Protein AF-A0A6M5Z1S0-F1 (afdb_monomer_lite)

Foldseek 3Di:
DADPAVQQLQVVVCVLQVHDFDFDPVLVVVQVVLCVPQNHAQQNVSSQLRGPCSQVLQDPDPDPQRLLDDDADAWRFDHSVQ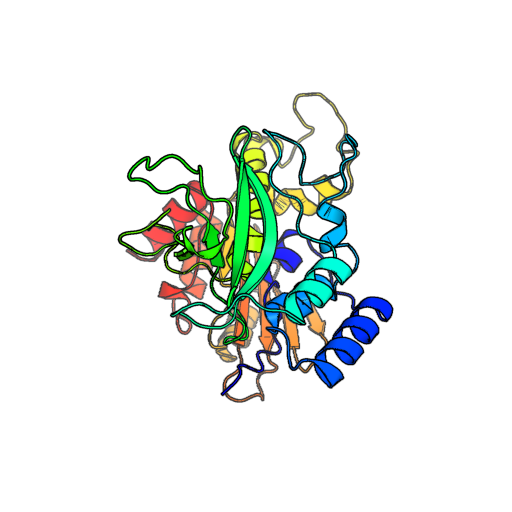QSVQSSPFDQDPVGTKTWGTWGDDDNDTKTWIFHRPHNFTFIKIWDDDPVPPDPPDPPPVPIDIDTDLPCPDHPVVCVPDTPSNVSCVSVLVSLQVLLVVDPLVPLPHQDPVNPDCPPVSVVVNSQCSVLQKKKFSKFFDDVVLQVVVCVVQNAFDWDDDPPQWIWTWGDHPFWIKIKIKHHPVDPRIIIIIMITGSDLVVSLVVLLSPLVPHNSLPRMDRSYPSNVVSSVVSND

Radius of gyration: 20.85 Å; chains: 1; bounding box: 66×46×51 Å

Organism: NCBI:txid2774151

Structure (mmCIF, N/CA/C/O backbone):
data_AF-A0A6M5Z1S0-F1
#
_entry.id   AF-A0A6M5Z1S0-F1
#
loop_
_atom_site.group_PDB
_atom_site.id
_atom_site.type_symbol
_atom_site.label_atom_id
_atom_site.label_alt_id
_atom_site.label_comp_id
_atom_site.label_asym_id
_atom_site.label_entity_id
_atom_site.label_seq_id
_atom_site.pdbx_PDB_ins_code
_atom_site.Cartn_x
_atom_site.Cartn_y
_atom_site.Cartn_z
_atom_site.occupancy
_atom_site.B_iso_or_equiv
_atom_site.auth_seq_id
_atom_site.auth_comp_id
_atom_site.auth_asym_id
_atom_site.auth_atom_id
_atom_site.pdbx_PDB_model_num
ATOM 1 N N . MET A 1 1 ? 1.230 -17.088 -12.620 1.00 32.12 1 MET A N 1
ATOM 2 C CA . MET A 1 1 ? 0.299 -16.139 -13.265 1.00 32.12 1 MET A CA 1
ATOM 3 C C . MET A 1 1 ? 0.461 -14.815 -12.548 1.00 32.12 1 MET A C 1
ATOM 5 O O . MET A 1 1 ? 0.421 -14.825 -11.326 1.00 32.12 1 MET A O 1
ATOM 9 N N . SER A 1 2 ? 0.754 -13.746 -13.292 1.00 40.81 2 SER A N 1
ATOM 10 C CA . SER A 1 2 ? 0.886 -12.380 -12.768 1.00 40.81 2 SER A CA 1
ATOM 11 C C . SER A 1 2 ? -0.427 -11.943 -12.105 1.00 40.81 2 SER A C 1
ATOM 13 O O . SER A 1 2 ? -1.517 -12.271 -12.581 1.00 40.81 2 SER A O 1
ATOM 15 N N . ARG A 1 3 ? -0.299 -11.277 -10.960 1.00 48.53 3 ARG A N 1
ATOM 16 C CA . ARG A 1 3 ? -1.369 -10.724 -10.139 1.00 48.53 3 ARG A CA 1
ATOM 17 C C . ARG A 1 3 ? -1.826 -9.423 -10.800 1.00 48.53 3 ARG A C 1
ATOM 19 O O . ARG A 1 3 ? -1.246 -8.367 -10.574 1.00 48.53 3 ARG A O 1
ATOM 26 N N . THR A 1 4 ? -2.920 -9.462 -11.557 1.00 52.81 4 THR A N 1
ATOM 27 C CA . THR A 1 4 ? -3.680 -8.242 -11.889 1.00 52.81 4 THR A CA 1
ATOM 28 C C . THR A 1 4 ? -4.545 -7.837 -10.695 1.00 52.81 4 THR A C 1
ATOM 30 O O . THR A 1 4 ? -5.771 -7.883 -10.759 1.00 52.81 4 THR A O 1
ATOM 33 N N . SER A 1 5 ? -3.900 -7.499 -9.575 1.00 63.53 5 SER A N 1
ATOM 34 C CA . SER A 1 5 ? -4.545 -6.714 -8.519 1.00 63.53 5 SER A CA 1
ATOM 35 C C . SER A 1 5 ? -4.855 -5.354 -9.115 1.00 63.53 5 SER A C 1
ATOM 37 O O . SER A 1 5 ? -3.935 -4.704 -9.609 1.00 63.53 5 SER A O 1
ATOM 39 N N . ARG A 1 6 ? -6.127 -4.947 -9.129 1.00 78.56 6 ARG A N 1
ATOM 40 C CA . ARG A 1 6 ? -6.478 -3.586 -9.562 1.00 78.56 6 ARG A CA 1
ATOM 41 C C . ARG A 1 6 ? -6.327 -2.607 -8.403 1.00 78.56 6 ARG A C 1
ATOM 43 O O . ARG A 1 6 ? -6.087 -1.429 -8.642 1.00 78.56 6 ARG A O 1
ATOM 50 N N . VAL A 1 7 ? -6.409 -3.098 -7.161 1.00 81.25 7 VAL A N 1
ATOM 51 C CA . VAL A 1 7 ? -6.000 -2.334 -5.978 1.00 81.25 7 VAL A CA 1
ATOM 52 C C . VAL A 1 7 ? -4.513 -1.977 -6.109 1.00 81.25 7 VAL A C 1
ATOM 54 O O . VAL A 1 7 ? -3.706 -2.904 -6.276 1.00 81.25 7 VAL A O 1
ATOM 57 N N . PRO A 1 8 ? -4.158 -0.678 -6.033 1.00 85.44 8 PRO A N 1
ATOM 58 C CA . PRO A 1 8 ? -2.782 -0.221 -6.175 1.00 85.44 8 PRO A CA 1
ATOM 59 C C . PRO A 1 8 ? -1.848 -0.836 -5.129 1.00 85.44 8 PRO A C 1
ATOM 61 O O . PRO A 1 8 ? -2.177 -0.922 -3.945 1.00 85.44 8 PRO A O 1
ATOM 64 N N . TYR A 1 9 ? -0.653 -1.222 -5.556 1.00 84.69 9 TYR A N 1
ATOM 65 C CA . TYR A 1 9 ? 0.400 -1.771 -4.707 1.00 84.69 9 TYR A CA 1
ATOM 66 C C . TYR A 1 9 ? 0.813 -0.824 -3.575 1.00 84.69 9 TYR A C 1
ATOM 68 O O . TYR A 1 9 ? 1.153 -1.273 -2.481 1.00 84.69 9 TYR A O 1
ATOM 76 N N . HIS A 1 10 ? 0.774 0.486 -3.819 1.00 84.81 10 HIS A N 1
ATOM 77 C CA . HIS A 1 10 ? 1.183 1.513 -2.857 1.00 84.81 10 HIS A CA 1
ATOM 78 C C . HIS A 1 10 ? -0.008 2.207 -2.194 1.00 84.81 10 HIS A C 1
ATOM 80 O O . HIS A 1 10 ? 0.142 3.296 -1.635 1.00 84.81 10 HIS A O 1
ATOM 86 N N . GLN A 1 11 ? -1.190 1.581 -2.211 1.00 86.31 11 GLN A N 1
ATOM 87 C CA . GLN A 1 11 ? -2.429 2.173 -1.705 1.00 86.31 11 GLN A CA 1
ATOM 88 C C . GLN A 1 11 ? -2.312 2.674 -0.259 1.00 86.31 11 GLN A C 1
ATOM 90 O O . GLN A 1 11 ? -2.796 3.756 0.044 1.00 86.31 11 GLN A O 1
ATOM 95 N N . ASN A 1 12 ? -1.588 1.969 0.614 1.00 81.62 12 ASN A N 1
ATOM 96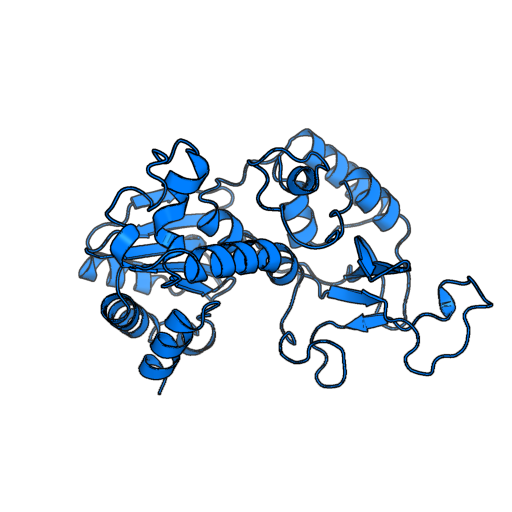 C CA . ASN A 1 12 ? -1.342 2.425 1.988 1.00 81.62 12 ASN A CA 1
ATOM 97 C C . ASN A 1 12 ? -0.563 3.746 2.060 1.00 81.62 12 ASN A C 1
ATOM 99 O O . ASN A 1 12 ? -0.824 4.568 2.934 1.00 81.62 12 ASN A O 1
ATOM 103 N N . VAL A 1 13 ? 0.391 3.963 1.150 1.00 79.88 13 VAL A N 1
ATOM 104 C CA . VAL A 1 13 ? 1.126 5.232 1.060 1.00 79.88 13 VAL A CA 1
ATOM 105 C C . VAL A 1 13 ? 0.193 6.320 0.547 1.00 79.88 13 VAL A C 1
ATOM 107 O O . VAL A 1 13 ? 0.166 7.413 1.109 1.00 79.88 13 VAL A O 1
ATOM 110 N N . TYR A 1 14 ? -0.614 6.024 -0.474 1.00 81.88 14 TYR A N 1
ATOM 111 C CA . TYR A 1 14 ? -1.608 6.967 -0.984 1.00 81.88 14 TYR A CA 1
ATOM 112 C C . TYR A 1 14 ? -2.634 7.336 0.088 1.00 81.88 14 TYR A C 1
ATOM 114 O O . TYR A 1 14 ? -2.931 8.512 0.263 1.00 81.88 14 TYR A O 1
ATOM 122 N N . ASP A 1 15 ? -3.097 6.374 0.882 1.00 79.50 15 ASP A N 1
ATOM 123 C CA . ASP A 1 15 ? -4.049 6.610 1.961 1.00 79.50 15 ASP A CA 1
ATOM 124 C C . ASP A 1 15 ? -3.452 7.411 3.112 1.00 79.50 15 ASP A C 1
ATOM 126 O O . ASP A 1 15 ? -4.072 8.393 3.538 1.00 79.50 15 ASP A O 1
ATOM 130 N N . LEU A 1 16 ? -2.237 7.061 3.551 1.00 76.56 16 LEU A N 1
ATOM 131 C CA . LEU A 1 16 ? -1.478 7.816 4.549 1.00 76.56 16 LEU A CA 1
ATOM 132 C C . LEU A 1 16 ? -1.282 9.271 4.112 1.00 76.56 16 LEU A C 1
ATOM 134 O O . LEU A 1 16 ? -1.456 10.200 4.903 1.00 76.56 16 LEU A O 1
ATOM 138 N N . LEU A 1 17 ? -0.912 9.465 2.845 1.00 73.81 17 LEU A N 1
ATOM 139 C CA . LEU A 1 17 ? -0.640 10.777 2.270 1.00 73.81 17 LEU A CA 1
ATOM 140 C C . LEU A 1 17 ? -1.905 11.484 1.752 1.00 73.81 17 LEU A C 1
ATOM 142 O O . LEU A 1 17 ? -1.822 12.639 1.326 1.00 73.81 17 LEU A O 1
ATOM 146 N N . GLN A 1 18 ? -3.071 10.833 1.834 1.00 73.44 18 GLN A N 1
ATOM 147 C CA . GLN A 1 18 ? -4.339 11.286 1.249 1.00 73.44 18 GLN A CA 1
ATOM 148 C C . GLN A 1 18 ? -4.163 11.756 -0.204 1.00 73.44 18 GLN A C 1
ATOM 150 O O . GLN A 1 18 ? -4.681 12.799 -0.614 1.00 73.44 18 GLN A O 1
ATOM 155 N N . LEU A 1 19 ? -3.361 11.007 -0.956 1.00 75.06 19 LEU A N 1
ATOM 156 C CA . LEU A 1 19 ? -3.099 11.232 -2.362 1.00 75.06 19 LEU A CA 1
ATOM 157 C C . LEU A 1 19 ? -4.080 10.430 -3.188 1.00 75.06 19 LEU A C 1
ATOM 159 O O . LEU A 1 19 ? -4.389 9.283 -2.879 1.00 75.06 19 LEU A O 1
ATOM 163 N N . GLU A 1 20 ? -4.487 11.044 -4.287 1.00 72.62 20 GLU A N 1
ATOM 164 C CA . GLU A 1 20 ? -5.116 10.321 -5.369 1.00 72.62 20 GLU A CA 1
ATOM 165 C C . GLU A 1 20 ? -4.054 9.995 -6.408 1.00 72.62 20 GLU A C 1
ATOM 167 O O . GLU A 1 20 ? -3.439 10.934 -6.929 1.00 72.62 20 GLU A O 1
ATOM 172 N N . PRO A 1 21 ? -3.776 8.706 -6.682 1.00 71.19 21 PRO A N 1
ATOM 173 C CA . PRO A 1 21 ? -2.763 8.347 -7.657 1.00 71.19 21 PRO A CA 1
ATOM 174 C C . PRO A 1 21 ? -3.212 8.854 -9.030 1.00 71.19 21 PRO A C 1
ATOM 176 O O . PRO A 1 21 ? -4.180 8.375 -9.616 1.00 71.19 21 PRO A O 1
ATOM 179 N N . GLY A 1 22 ? -2.529 9.888 -9.516 1.00 69.56 22 GLY A N 1
ATOM 180 C CA . GLY A 1 22 ? -2.614 10.326 -10.902 1.00 69.56 22 GLY A CA 1
ATOM 181 C C . GLY A 1 22 ? -1.549 9.619 -11.729 1.00 69.56 22 GLY A C 1
ATOM 182 O O . GLY A 1 22 ? -0.503 9.260 -11.200 1.00 69.56 22 GLY A O 1
ATOM 183 N N . GLU A 1 23 ? -1.781 9.459 -13.027 1.00 79.31 23 GLU A N 1
ATOM 184 C CA . GLU A 1 23 ? -0.780 8.917 -13.948 1.00 79.31 23 GLU A CA 1
ATOM 185 C C . GLU A 1 23 ? -0.101 10.050 -14.723 1.00 79.31 23 GLU A C 1
ATOM 187 O O . GLU A 1 23 ? -0.763 10.930 -15.276 1.00 79.31 23 GLU A O 1
ATOM 192 N N . SER A 1 24 ? 1.231 10.030 -14.785 1.00 83.94 24 SER A N 1
ATOM 193 C CA . SER A 1 24 ? 2.015 10.896 -15.665 1.00 83.94 24 SER A CA 1
ATOM 194 C C . SER A 1 24 ? 1.996 10.337 -17.095 1.00 83.94 24 SER A C 1
ATOM 196 O O . SER A 1 24 ? 2.573 9.271 -17.330 1.00 83.94 24 SER A O 1
ATOM 198 N N . PRO A 1 25 ? 1.420 11.052 -18.087 1.00 87.50 25 PRO A N 1
ATOM 199 C CA . PRO A 1 25 ? 1.403 10.581 -19.474 1.00 87.50 25 PRO A CA 1
ATOM 200 C C . PRO A 1 25 ? 2.810 10.406 -20.057 1.00 87.50 25 PRO A C 1
ATOM 202 O O . PRO A 1 25 ? 3.048 9.535 -20.894 1.00 87.50 25 PRO A O 1
ATOM 205 N N . GLU A 1 26 ? 3.761 11.231 -19.611 1.00 88.06 26 GLU A N 1
ATOM 206 C CA . GLU A 1 26 ? 5.157 11.125 -20.025 1.00 88.06 26 GLU A CA 1
ATOM 207 C C . GLU A 1 26 ? 5.812 9.856 -19.472 1.00 88.06 26 GLU A C 1
ATOM 209 O O . GLU A 1 26 ? 6.422 9.114 -20.245 1.00 88.06 26 GLU A O 1
ATOM 214 N N . ALA A 1 27 ? 5.634 9.575 -18.176 1.00 87.94 27 ALA A N 1
ATOM 215 C CA . ALA A 1 27 ? 6.155 8.359 -17.555 1.00 87.94 27 ALA A CA 1
ATOM 216 C C . ALA A 1 27 ? 5.539 7.110 -18.196 1.00 87.94 27 ALA A C 1
ATOM 218 O O . ALA A 1 27 ? 6.265 6.186 -18.558 1.00 87.94 27 ALA A O 1
ATOM 219 N N . ALA A 1 28 ? 4.222 7.122 -18.433 1.00 89.75 28 ALA A N 1
ATOM 220 C CA . ALA A 1 28 ? 3.516 6.042 -19.115 1.00 89.75 28 ALA A CA 1
ATOM 221 C C . ALA A 1 28 ? 4.098 5.769 -20.509 1.00 89.75 28 ALA A C 1
ATOM 223 O O . ALA A 1 28 ? 4.360 4.619 -20.859 1.00 89.75 28 ALA A O 1
ATOM 224 N N . ARG A 1 29 ? 4.382 6.820 -21.291 1.00 93.25 29 ARG A N 1
ATOM 225 C CA . ARG A 1 29 ? 5.023 6.687 -22.607 1.00 93.25 29 ARG A CA 1
ATOM 226 C C . ARG A 1 29 ? 6.438 6.107 -22.507 1.00 93.25 29 ARG A C 1
ATOM 228 O O . ARG A 1 29 ? 6.795 5.269 -23.330 1.00 93.25 29 ARG A O 1
ATOM 235 N N . MET A 1 30 ? 7.242 6.558 -21.542 1.00 93.00 30 MET A N 1
ATOM 236 C CA . MET A 1 30 ? 8.611 6.062 -21.342 1.00 93.00 30 MET A CA 1
ATOM 237 C C . MET A 1 30 ? 8.625 4.581 -20.953 1.00 93.00 30 MET A C 1
ATOM 239 O O . MET A 1 30 ? 9.368 3.804 -21.548 1.00 93.00 30 MET A O 1
ATOM 243 N N . ILE A 1 31 ? 7.766 4.191 -20.007 1.00 92.38 31 ILE A N 1
ATOM 244 C CA . ILE A 1 31 ? 7.606 2.800 -19.573 1.00 92.38 31 ILE A CA 1
ATOM 245 C C . ILE A 1 31 ? 7.125 1.940 -20.745 1.00 92.38 31 ILE A C 1
ATOM 247 O O . ILE A 1 31 ? 7.753 0.933 -21.043 1.00 92.38 31 ILE A O 1
ATOM 251 N N . ALA A 1 32 ? 6.088 2.360 -21.475 1.00 94.44 32 ALA A N 1
ATOM 252 C CA . ALA A 1 32 ? 5.571 1.596 -22.611 1.00 94.44 32 ALA A CA 1
ATOM 253 C C . ALA A 1 32 ? 6.620 1.394 -23.721 1.00 94.44 32 ALA A C 1
ATOM 255 O O . ALA A 1 32 ? 6.724 0.303 -24.282 1.00 94.44 32 ALA A O 1
ATOM 256 N N . ALA A 1 33 ? 7.417 2.424 -24.029 1.00 95.81 33 ALA A N 1
ATOM 257 C CA . ALA A 1 33 ? 8.500 2.322 -25.006 1.00 95.81 33 ALA A CA 1
ATOM 258 C C . ALA A 1 33 ? 9.588 1.336 -24.553 1.00 95.81 33 ALA A C 1
ATOM 260 O O . ALA A 1 33 ? 10.050 0.522 -25.350 1.00 95.81 33 ALA A O 1
ATOM 261 N N . HIS A 1 34 ? 9.959 1.384 -23.272 1.00 94.88 34 HIS A N 1
ATOM 262 C CA . HIS A 1 34 ? 10.901 0.439 -22.688 1.00 94.88 34 HIS A CA 1
ATOM 263 C C . HIS A 1 34 ? 10.360 -0.995 -22.722 1.00 94.88 34 HIS A C 1
ATOM 265 O O . HIS A 1 34 ? 11.045 -1.890 -23.215 1.00 94.88 34 HIS A O 1
ATOM 271 N N . GLU A 1 35 ? 9.124 -1.219 -22.263 1.00 94.94 35 GLU A N 1
ATOM 272 C CA . GLU A 1 35 ? 8.534 -2.559 -22.184 1.00 94.94 35 GLU A CA 1
ATOM 273 C C . GLU A 1 35 ? 8.377 -3.215 -23.560 1.00 94.94 35 GLU A C 1
ATOM 275 O O . GLU A 1 35 ? 8.571 -4.423 -23.695 1.00 94.94 35 GLU A O 1
ATOM 280 N N . ALA A 1 36 ? 8.102 -2.420 -24.598 1.00 95.50 36 ALA A N 1
ATOM 281 C CA . ALA A 1 36 ? 8.039 -2.899 -25.975 1.00 95.50 36 ALA A CA 1
ATOM 282 C C . ALA A 1 36 ? 9.388 -3.429 -26.498 1.00 95.50 36 ALA A C 1
ATOM 284 O O . ALA A 1 36 ? 9.403 -4.290 -27.378 1.00 95.50 36 ALA A O 1
ATOM 285 N N . GLN A 1 37 ? 10.510 -2.920 -25.981 1.00 96.19 37 GLN A N 1
ATOM 286 C CA . GLN A 1 37 ? 11.852 -3.265 -26.453 1.00 96.19 37 GLN A CA 1
ATOM 287 C C . GLN A 1 37 ? 12.572 -4.273 -25.546 1.00 96.19 37 GLN A C 1
ATOM 289 O O . GLN A 1 37 ? 13.304 -5.126 -26.047 1.00 96.19 37 GLN A O 1
ATOM 294 N N . HIS A 1 38 ? 12.381 -4.176 -24.231 1.00 93.62 38 HIS A N 1
ATOM 295 C CA . HIS A 1 38 ? 13.185 -4.884 -23.230 1.00 93.62 38 HIS A CA 1
ATOM 296 C C . HIS A 1 38 ? 12.379 -5.862 -22.364 1.00 93.62 38 HIS A C 1
ATOM 298 O O . HIS A 1 38 ? 12.972 -6.654 -21.635 1.00 93.62 38 HIS A O 1
ATOM 304 N N . GLY A 1 39 ? 11.049 -5.869 -22.492 1.00 90.94 39 GLY A N 1
ATOM 305 C CA . GLY A 1 39 ? 10.156 -6.694 -21.683 1.00 90.94 39 GLY A CA 1
ATOM 306 C C . GLY A 1 39 ? 9.569 -5.951 -20.477 1.00 90.94 39 GLY A C 1
ATOM 307 O O . GLY A 1 39 ? 9.923 -4.802 -20.215 1.00 90.94 39 GLY A O 1
ATOM 308 N N . PRO A 1 40 ? 8.619 -6.577 -19.766 1.00 92.06 40 PRO A N 1
ATOM 309 C CA . PRO A 1 40 ? 7.830 -5.898 -18.751 1.00 92.06 40 PRO A CA 1
ATOM 310 C C . PRO A 1 40 ? 8.636 -5.568 -17.491 1.00 92.06 40 PRO A C 1
ATOM 312 O O . PRO A 1 40 ? 9.463 -6.360 -17.040 1.00 92.06 40 PRO A O 1
ATOM 315 N N . LEU A 1 41 ? 8.317 -4.432 -16.876 1.00 89.50 41 LEU A N 1
ATOM 316 C CA . LEU A 1 41 ? 8.748 -4.108 -15.517 1.00 89.50 41 LEU A CA 1
ATOM 317 C C . LEU A 1 41 ? 7.777 -4.702 -14.482 1.00 89.50 41 LEU A C 1
ATOM 319 O O . LEU A 1 41 ? 6.581 -4.832 -14.775 1.00 89.50 41 LEU A O 1
ATOM 323 N N . PRO A 1 42 ? 8.242 -4.961 -13.244 1.00 91.00 42 PRO A N 1
ATOM 324 C CA . PRO A 1 42 ? 7.363 -5.273 -12.123 1.00 91.00 42 PRO A CA 1
ATOM 325 C C . PRO A 1 42 ? 6.244 -4.238 -11.964 1.00 91.00 42 PRO A C 1
ATOM 327 O O . PRO A 1 42 ? 6.486 -3.028 -12.023 1.00 91.00 42 PRO A O 1
ATOM 330 N N . ALA A 1 43 ? 5.011 -4.698 -11.760 1.00 89.31 43 ALA A N 1
ATOM 331 C CA . ALA A 1 43 ? 3.841 -3.827 -11.705 1.00 89.31 43 ALA A CA 1
ATOM 332 C C . ALA A 1 43 ? 3.919 -2.775 -10.583 1.00 89.31 43 ALA A C 1
ATOM 334 O O . ALA A 1 43 ? 3.614 -1.612 -10.840 1.00 89.31 43 ALA A O 1
ATOM 335 N N . SER A 1 44 ? 4.392 -3.135 -9.384 1.00 87.19 44 SER A N 1
ATOM 336 C CA . SER A 1 44 ? 4.542 -2.186 -8.273 1.00 87.19 44 SER A CA 1
ATOM 337 C C . SER A 1 44 ? 5.622 -1.135 -8.552 1.00 87.19 44 SER A C 1
ATOM 339 O O . SER A 1 44 ? 5.465 0.024 -8.170 1.00 87.19 44 SER A O 1
ATOM 341 N N . VAL A 1 45 ? 6.683 -1.493 -9.284 1.00 87.88 45 VAL A N 1
ATOM 342 C CA . VAL A 1 45 ? 7.710 -0.541 -9.737 1.00 87.88 45 VAL A CA 1
ATOM 343 C C . VAL A 1 45 ? 7.114 0.428 -10.754 1.00 87.88 45 VAL A C 1
ATOM 345 O O . VAL A 1 45 ? 7.274 1.638 -10.609 1.00 87.88 45 VAL A O 1
ATOM 348 N N . LYS A 1 46 ? 6.369 -0.073 -11.747 1.00 88.50 46 LYS A N 1
ATOM 349 C CA . LYS A 1 46 ? 5.677 0.789 -12.718 1.00 88.50 46 LYS A CA 1
ATOM 350 C C . LYS A 1 46 ? 4.729 1.763 -12.044 1.00 88.50 46 LYS A C 1
ATOM 352 O O . LYS A 1 46 ? 4.817 2.955 -12.308 1.00 88.50 46 LYS A O 1
ATOM 357 N N . GLU A 1 47 ? 3.855 1.261 -11.176 1.00 86.81 47 GLU A N 1
ATOM 358 C CA . GLU A 1 47 ? 2.883 2.073 -10.443 1.00 86.81 47 GLU A CA 1
ATOM 359 C C . GLU A 1 47 ? 3.571 3.208 -9.684 1.00 86.81 47 GLU A C 1
ATOM 361 O O . GLU A 1 47 ? 3.172 4.365 -9.811 1.00 86.81 47 GLU A O 1
ATOM 366 N N . TRP A 1 48 ? 4.662 2.899 -8.975 1.00 85.00 48 TRP A N 1
ATOM 367 C CA . TRP A 1 48 ? 5.429 3.906 -8.251 1.00 85.00 48 TRP A CA 1
ATOM 368 C C . TRP A 1 48 ? 5.922 5.024 -9.168 1.00 85.00 48 TRP A C 1
ATOM 370 O O . TRP A 1 48 ? 5.731 6.197 -8.869 1.00 85.00 48 TRP A O 1
ATOM 380 N N . TYR A 1 49 ? 6.509 4.684 -10.315 1.00 84.88 49 TYR A N 1
ATOM 381 C CA . TYR A 1 49 ? 7.054 5.680 -11.238 1.00 84.88 49 TYR A CA 1
ATOM 382 C C . TYR A 1 49 ? 6.012 6.364 -12.137 1.00 84.88 49 TYR A C 1
ATOM 384 O O . TYR A 1 49 ? 6.321 7.396 -12.739 1.00 84.88 49 TYR A O 1
ATOM 392 N N . LEU A 1 50 ? 4.790 5.832 -12.231 1.00 83.50 50 LEU A N 1
ATOM 393 C CA . LEU A 1 50 ? 3.679 6.471 -12.939 1.00 83.50 50 LEU A CA 1
ATOM 394 C C . LEU A 1 50 ? 3.125 7.672 -12.175 1.00 83.50 50 LEU A C 1
ATOM 396 O O . LEU A 1 50 ? 2.658 8.615 -12.817 1.00 83.50 50 LEU A O 1
ATOM 400 N N . VAL A 1 51 ? 3.196 7.668 -10.841 1.00 76.44 51 VAL A N 1
ATOM 401 C CA . VAL A 1 51 ? 2.650 8.754 -10.024 1.00 76.44 51 VAL A CA 1
ATOM 402 C C . VAL A 1 51 ? 3.541 9.999 -10.112 1.00 76.44 51 VAL A C 1
ATOM 404 O O . VAL A 1 51 ? 4.704 9.967 -9.687 1.00 76.44 51 VAL A O 1
ATOM 407 N N . PRO A 1 52 ? 3.025 11.138 -10.625 1.00 64.00 52 PRO A N 1
ATOM 408 C CA . PRO A 1 52 ? 3.746 12.399 -10.573 1.00 64.00 52 PRO A CA 1
ATOM 409 C C . PRO A 1 52 ? 4.158 12.687 -9.127 1.00 64.00 52 PRO A C 1
ATOM 411 O O . PRO A 1 52 ? 3.325 12.637 -8.231 1.00 64.00 52 PRO A O 1
ATOM 414 N N . GLN A 1 53 ? 5.427 13.041 -8.905 1.00 53.88 53 GLN A N 1
ATOM 415 C CA . GLN A 1 53 ? 6.004 13.333 -7.579 1.00 53.88 53 GLN A CA 1
ATOM 416 C C . GLN A 1 53 ? 6.432 12.128 -6.719 1.00 53.88 53 GLN A C 1
ATOM 418 O O . GLN A 1 53 ? 7.097 12.353 -5.712 1.00 53.88 53 GLN A O 1
ATOM 423 N N . ALA A 1 54 ? 6.215 10.877 -7.142 1.00 52.97 54 ALA A N 1
ATOM 424 C CA . ALA A 1 54 ? 6.745 9.713 -6.420 1.00 52.97 54 ALA A CA 1
ATOM 425 C C . ALA A 1 54 ? 8.291 9.643 -6.424 1.00 52.97 54 ALA A C 1
ATOM 427 O O . ALA A 1 54 ? 8.901 9.357 -5.397 1.00 52.97 54 ALA A O 1
ATOM 428 N N . ALA A 1 55 ? 8.940 10.001 -7.542 1.00 46.00 55 ALA A N 1
ATOM 429 C CA . ALA A 1 55 ? 10.404 10.124 -7.644 1.00 46.00 55 ALA A CA 1
ATOM 430 C C . ALA A 1 55 ? 10.983 11.495 -7.176 1.00 46.00 55 ALA A C 1
ATOM 432 O O . ALA A 1 55 ? 12.050 11.513 -6.564 1.00 46.00 55 ALA A O 1
ATOM 433 N N . PRO A 1 56 ? 10.311 12.654 -7.371 1.00 43.75 56 PRO A N 1
ATOM 434 C CA . PRO A 1 56 ? 10.751 13.959 -6.844 1.00 43.75 56 PRO A CA 1
ATOM 435 C C . PRO A 1 56 ? 10.823 14.117 -5.321 1.00 43.75 56 PRO A C 1
ATOM 437 O O . PRO A 1 56 ? 11.396 15.096 -4.842 1.00 43.75 56 PRO A O 1
ATOM 440 N N . LEU A 1 57 ? 10.302 13.172 -4.541 1.00 43.00 57 LEU A N 1
ATOM 441 C CA . LEU A 1 57 ? 10.516 13.148 -3.093 1.00 43.00 57 LEU A CA 1
ATOM 442 C C . LEU A 1 57 ? 12.002 12.979 -2.699 1.00 43.00 57 LEU A C 1
ATOM 444 O O . LEU A 1 57 ? 12.370 13.251 -1.559 1.00 43.00 57 LEU A O 1
ATOM 448 N N . ALA A 1 58 ? 12.859 12.640 -3.666 1.00 37.97 58 ALA A N 1
ATOM 449 C CA . ALA A 1 58 ? 14.312 12.614 -3.562 1.00 37.97 58 ALA A CA 1
ATOM 450 C C . ALA A 1 58 ? 15.017 13.958 -3.883 1.00 37.97 58 ALA A C 1
ATOM 452 O O . ALA A 1 58 ? 16.231 13.981 -4.107 1.00 37.97 58 ALA A O 1
ATOM 453 N N . SER A 1 59 ? 14.308 15.094 -3.934 1.00 34.59 59 SER A N 1
ATOM 454 C CA . SER A 1 59 ? 14.956 16.388 -4.193 1.00 34.59 59 SER A CA 1
ATOM 455 C C . SER A 1 59 ? 15.812 16.855 -3.010 1.00 34.59 59 SER A C 1
ATOM 457 O O . SER A 1 59 ? 15.309 17.209 -1.941 1.00 34.59 59 SER A O 1
ATOM 459 N N . ARG A 1 60 ? 17.126 16.930 -3.257 1.00 36.38 60 ARG A N 1
ATOM 460 C CA . ARG A 1 60 ? 18.142 17.630 -2.458 1.00 36.38 60 ARG A CA 1
ATOM 461 C C . ARG A 1 60 ? 17.908 19.145 -2.462 1.00 36.38 60 ARG A C 1
ATOM 463 O O . ARG A 1 60 ? 18.689 19.897 -3.038 1.00 36.38 60 ARG A O 1
ATOM 470 N N . THR A 1 61 ? 16.884 19.618 -1.773 1.00 36.31 61 THR A N 1
ATOM 471 C CA . THR A 1 61 ? 16.837 21.006 -1.312 1.00 36.31 61 THR A CA 1
ATOM 472 C C . THR A 1 61 ? 16.334 21.024 0.122 1.00 36.31 61 THR A C 1
ATOM 474 O O . THR A 1 61 ? 15.332 20.401 0.460 1.00 36.31 61 THR A O 1
ATOM 477 N N . TYR A 1 62 ? 17.086 21.710 0.984 1.00 36.62 62 TYR A N 1
ATOM 478 C CA . TYR A 1 62 ? 16.809 21.947 2.403 1.00 36.62 62 TYR A CA 1
ATOM 479 C C . TYR A 1 62 ? 15.590 22.865 2.604 1.00 36.62 62 TYR A C 1
ATOM 481 O O . TYR A 1 62 ? 15.630 23.818 3.379 1.00 36.62 62 TYR A O 1
ATOM 489 N N . GLU A 1 63 ? 14.504 22.606 1.888 1.00 35.00 63 GLU A N 1
ATOM 490 C CA . GLU A 1 63 ? 13.237 23.280 2.089 1.00 35.00 63 GLU A CA 1
ATOM 491 C C . GLU A 1 63 ? 12.377 22.409 2.999 1.00 35.00 63 GLU A C 1
ATOM 493 O O . GLU A 1 63 ? 12.170 21.215 2.784 1.00 35.00 63 GLU A O 1
ATOM 498 N N . THR A 1 64 ? 11.896 23.033 4.064 1.00 39.44 64 THR A N 1
ATOM 499 C CA . THR A 1 64 ? 11.159 22.495 5.215 1.00 39.44 64 THR A CA 1
ATOM 500 C C . THR A 1 64 ? 9.799 21.854 4.882 1.00 39.44 64 THR A C 1
ATOM 502 O O . THR A 1 64 ? 8.968 21.669 5.768 1.00 39.44 64 THR A O 1
ATOM 505 N N . ASN A 1 65 ? 9.573 21.477 3.621 1.00 37.94 65 ASN A N 1
ATOM 506 C CA . ASN A 1 65 ? 8.343 20.888 3.094 1.00 37.94 65 ASN A CA 1
ATOM 507 C C . ASN A 1 65 ? 8.533 19.497 2.463 1.00 37.94 65 ASN A C 1
ATOM 509 O O . ASN A 1 65 ? 7.552 18.894 2.032 1.00 37.94 65 ASN A O 1
ATOM 513 N N . CYS A 1 66 ? 9.754 18.960 2.431 1.00 39.62 66 CYS A N 1
ATOM 514 C CA . CYS A 1 66 ? 10.006 17.603 1.953 1.00 39.62 66 CYS A CA 1
ATOM 515 C C . CYS A 1 66 ? 9.945 16.614 3.129 1.00 39.62 66 CYS A C 1
ATOM 517 O O . CYS A 1 66 ? 10.706 16.748 4.095 1.00 39.62 66 CYS A O 1
ATOM 519 N N . PHE A 1 67 ? 9.081 15.594 3.028 1.00 39.28 67 PHE A N 1
ATOM 520 C CA . PHE A 1 67 ? 8.924 14.495 4.005 1.00 39.28 67 PHE A CA 1
ATOM 521 C C . PHE A 1 67 ? 10.246 13.792 4.381 1.00 39.28 67 PHE A C 1
ATOM 523 O O . PHE A 1 67 ? 10.330 13.147 5.422 1.00 39.28 67 PHE A O 1
ATOM 530 N N . TRP A 1 68 ? 11.294 14.000 3.585 1.00 39.81 68 TRP A N 1
ATOM 531 C CA . TRP A 1 68 ? 12.594 13.338 3.650 1.00 39.81 68 TRP A CA 1
ATOM 532 C C . TRP A 1 68 ? 13.676 14.063 4.462 1.00 39.81 68 TRP A C 1
ATOM 534 O O . TRP A 1 68 ? 14.823 13.628 4.499 1.00 39.81 68 TRP A O 1
ATOM 544 N N . THR A 1 69 ? 13.360 15.158 5.157 1.00 33.19 69 THR A N 1
ATOM 545 C CA . THR A 1 69 ? 14.380 15.897 5.923 1.00 33.19 69 THR A CA 1
ATOM 546 C C . THR A 1 69 ? 14.474 15.431 7.383 1.00 33.19 69 THR A C 1
ATOM 548 O O . THR A 1 69 ? 13.718 15.877 8.250 1.00 33.19 69 THR A O 1
ATOM 551 N N . ARG A 1 70 ? 15.399 14.499 7.661 1.00 31.16 70 ARG A N 1
ATOM 552 C CA . ARG A 1 70 ? 16.445 14.576 8.713 1.00 31.16 70 ARG A CA 1
ATOM 553 C C . ARG A 1 70 ? 17.090 13.209 8.979 1.00 31.16 70 ARG A C 1
ATOM 555 O O . ARG A 1 70 ? 16.388 12.214 9.115 1.00 31.16 70 ARG A O 1
ATOM 562 N N . SER A 1 71 ? 18.405 13.278 9.212 1.00 31.03 71 SER A N 1
ATOM 563 C CA . SER A 1 71 ? 19.396 12.220 9.497 1.00 31.03 71 SER A CA 1
ATOM 564 C C . SER A 1 71 ? 20.079 11.702 8.223 1.00 31.03 71 SER A C 1
ATOM 566 O O . SER A 1 71 ? 19.384 11.220 7.349 1.00 31.03 71 SER A O 1
ATOM 568 N N . ASN A 1 72 ? 21.403 11.911 8.113 1.00 35.12 72 ASN A N 1
ATOM 569 C CA . ASN A 1 72 ? 22.401 11.384 7.149 1.00 35.12 72 ASN A CA 1
ATOM 570 C C . ASN A 1 72 ? 21.895 10.609 5.912 1.00 35.12 72 ASN A C 1
ATOM 572 O O . ASN A 1 72 ? 21.157 9.644 6.064 1.00 35.12 72 ASN A O 1
ATOM 576 N N . PRO A 1 73 ? 22.363 10.974 4.699 1.00 40.91 73 PRO A N 1
ATOM 577 C CA . PRO A 1 73 ? 21.576 10.930 3.470 1.00 40.91 73 PRO A CA 1
ATOM 578 C C . PRO A 1 73 ? 20.956 9.543 3.247 1.00 40.91 73 PRO A C 1
ATOM 580 O O . PRO A 1 73 ? 21.665 8.629 2.819 1.00 40.91 73 PRO A O 1
ATOM 583 N N . PRO A 1 74 ? 19.643 9.360 3.488 1.00 47.88 74 PRO A N 1
ATOM 584 C CA . PRO A 1 74 ? 18.980 8.197 2.944 1.00 47.88 74 PRO A CA 1
ATOM 585 C C . PRO A 1 74 ? 19.033 8.366 1.426 1.00 47.88 74 PRO A C 1
ATOM 587 O O . PRO A 1 74 ? 18.900 9.474 0.898 1.00 47.88 74 PRO A O 1
ATOM 590 N N . GLY A 1 75 ? 19.343 7.280 0.735 1.00 53.88 75 GLY A N 1
ATOM 591 C CA . GLY A 1 75 ? 19.537 7.282 -0.701 1.00 53.88 75 GLY A CA 1
ATOM 592 C C . GLY A 1 75 ? 18.373 7.900 -1.447 1.00 53.88 75 GLY A C 1
ATOM 593 O O . GLY A 1 75 ? 17.220 7.795 -1.036 1.00 53.88 75 GLY A O 1
ATOM 594 N N . SER A 1 76 ? 18.677 8.556 -2.558 1.00 58.75 76 SER A N 1
ATOM 595 C CA . SER A 1 76 ? 17.641 8.989 -3.483 1.00 58.75 76 SER A CA 1
ATOM 596 C C . SER A 1 76 ? 17.154 7.775 -4.260 1.00 58.75 76 SER A C 1
ATOM 598 O O . SER A 1 76 ? 17.969 7.063 -4.858 1.00 58.75 76 SER A O 1
ATOM 600 N N . ALA A 1 77 ? 15.835 7.564 -4.293 1.00 68.06 77 ALA A N 1
ATOM 601 C CA . ALA A 1 77 ? 15.238 6.745 -5.341 1.00 68.06 77 ALA A CA 1
ATOM 602 C C . ALA A 1 77 ? 15.780 7.233 -6.693 1.00 68.06 77 ALA A C 1
ATOM 604 O O . ALA A 1 77 ? 15.854 8.444 -6.933 1.00 68.06 77 ALA A O 1
ATOM 605 N N . LEU A 1 78 ? 16.211 6.303 -7.544 1.00 74.81 78 LEU A N 1
ATOM 606 C CA . LEU A 1 78 ? 16.722 6.659 -8.863 1.00 74.81 78 LEU A CA 1
ATOM 607 C C . LEU A 1 78 ? 15.586 7.266 -9.687 1.00 74.81 78 LEU A C 1
ATOM 609 O O . LEU A 1 78 ? 14.425 6.879 -9.537 1.00 74.81 78 LEU A O 1
ATOM 613 N N . ASP A 1 79 ? 15.902 8.221 -10.558 1.00 81.06 79 ASP A N 1
ATOM 614 C CA . ASP A 1 79 ? 14.909 8.748 -11.488 1.00 81.06 79 ASP A CA 1
ATOM 615 C C . ASP A 1 79 ? 14.455 7.661 -12.481 1.00 81.06 79 ASP A C 1
ATOM 617 O O . ASP A 1 79 ? 15.158 6.674 -12.723 1.00 81.06 79 ASP A O 1
ATOM 621 N N . LEU A 1 80 ? 13.272 7.852 -13.076 1.00 85.31 80 LEU A N 1
ATOM 622 C CA . LEU A 1 80 ? 12.683 6.866 -13.984 1.00 85.31 80 LEU A CA 1
ATOM 623 C C . LEU A 1 80 ? 13.613 6.536 -15.157 1.00 85.31 80 LEU A C 1
ATOM 625 O O . LEU A 1 80 ? 13.732 5.372 -15.521 1.00 85.31 80 LEU A O 1
ATOM 629 N N . LYS A 1 81 ? 14.294 7.525 -15.745 1.00 86.44 81 LYS A N 1
ATOM 630 C CA . LYS A 1 81 ? 15.183 7.274 -16.882 1.00 86.44 81 LYS A CA 1
ATOM 631 C C . LYS A 1 81 ? 16.323 6.344 -16.467 1.00 86.44 81 LYS A C 1
ATOM 633 O O . LYS A 1 81 ? 16.563 5.352 -17.145 1.00 86.44 81 LYS A O 1
ATOM 638 N N . THR A 1 82 ? 16.951 6.611 -15.325 1.00 84.94 82 THR A N 1
ATOM 639 C CA . THR A 1 82 ? 18.016 5.765 -14.779 1.00 84.94 82 THR A CA 1
ATOM 640 C C . THR A 1 82 ? 17.525 4.341 -14.490 1.00 84.94 82 THR A C 1
ATOM 642 O O . THR A 1 82 ? 18.236 3.380 -14.787 1.00 84.94 82 THR A O 1
ATOM 645 N N . VAL A 1 83 ? 16.311 4.173 -13.952 1.00 86.62 83 VAL A N 1
ATOM 646 C CA . VAL A 1 83 ? 15.727 2.838 -13.725 1.00 86.62 83 VAL A CA 1
ATOM 647 C C . VAL A 1 83 ? 15.478 2.100 -15.038 1.00 86.62 83 VAL A C 1
ATOM 649 O O . VAL A 1 83 ? 15.825 0.925 -15.138 1.00 86.62 83 VAL A O 1
ATOM 652 N N . LEU A 1 84 ? 14.933 2.771 -16.057 1.00 89.88 84 LEU A N 1
ATOM 653 C CA . LEU A 1 84 ? 14.697 2.168 -17.374 1.00 89.88 84 LEU A CA 1
ATOM 654 C C . LEU A 1 84 ? 16.008 1.783 -18.070 1.00 89.88 84 LEU A C 1
ATOM 656 O O . LEU A 1 84 ? 16.106 0.688 -18.620 1.00 89.88 84 LEU A O 1
ATOM 660 N N . ASP A 1 85 ? 17.032 2.635 -18.002 1.00 89.00 85 ASP A N 1
ATOM 661 C CA . ASP A 1 85 ? 18.352 2.345 -18.571 1.00 89.00 85 ASP A CA 1
ATOM 662 C C . ASP A 1 85 ? 18.980 1.106 -17.901 1.00 89.00 85 ASP A C 1
ATOM 664 O O . ASP A 1 85 ? 19.558 0.249 -18.572 1.00 89.00 85 ASP A O 1
ATOM 668 N N . ARG A 1 86 ? 18.812 0.952 -16.580 1.00 87.88 86 ARG A N 1
ATOM 669 C CA . ARG A 1 86 ? 19.265 -0.239 -15.839 1.00 87.88 86 ARG A CA 1
ATOM 670 C C . ARG A 1 86 ? 18.429 -1.477 -16.141 1.00 87.88 86 ARG A C 1
ATOM 672 O O . ARG A 1 86 ? 18.979 -2.567 -16.241 1.00 87.88 86 ARG A O 1
ATOM 679 N N . ALA A 1 87 ? 17.120 -1.329 -16.317 1.00 88.81 87 ALA A N 1
ATOM 680 C CA . ALA A 1 87 ? 16.243 -2.439 -16.670 1.00 88.81 87 ALA A CA 1
ATOM 681 C C . ALA A 1 87 ? 16.506 -2.995 -18.075 1.00 88.81 87 ALA A C 1
ATOM 683 O O . ALA A 1 87 ? 16.260 -4.172 -18.320 1.00 88.81 87 ALA A O 1
ATOM 684 N N . ALA A 1 88 ? 17.089 -2.195 -18.973 1.00 91.19 88 ALA A N 1
ATOM 685 C CA . ALA A 1 88 ? 17.528 -2.666 -20.284 1.00 91.19 88 ALA A CA 1
ATOM 686 C C . ALA A 1 88 ? 18.762 -3.585 -20.192 1.00 91.19 88 ALA A C 1
ATOM 688 O O . ALA A 1 88 ? 19.031 -4.365 -21.110 1.00 91.19 88 ALA A O 1
ATOM 689 N N . HIS A 1 89 ? 19.501 -3.504 -19.080 1.00 90.19 89 HIS A N 1
ATOM 690 C CA . HIS A 1 89 ? 20.737 -4.235 -18.818 1.00 90.19 89 HIS A CA 1
ATOM 691 C C . HIS A 1 89 ? 20.747 -4.786 -17.379 1.00 90.19 89 HIS A C 1
ATOM 693 O O . HIS A 1 89 ? 21.579 -4.366 -16.568 1.00 90.19 89 HIS A O 1
ATOM 699 N N . PRO A 1 90 ? 19.818 -5.699 -17.032 1.00 88.56 90 PRO A N 1
ATOM 700 C CA . PRO A 1 90 ? 19.676 -6.161 -15.661 1.00 88.56 90 PRO A CA 1
ATOM 701 C C . PRO A 1 90 ? 20.909 -6.949 -15.214 1.00 88.56 90 PRO A C 1
ATOM 703 O O . PRO A 1 90 ? 21.544 -7.660 -15.999 1.00 88.56 90 PRO A O 1
ATOM 706 N N . VAL A 1 91 ? 21.215 -6.870 -13.921 1.00 84.31 91 VAL A N 1
ATOM 707 C CA . VAL A 1 91 ? 22.253 -7.694 -13.300 1.00 84.31 91 VAL A CA 1
ATOM 708 C C . VAL A 1 91 ? 21.717 -9.116 -13.190 1.00 84.31 91 VAL A C 1
ATOM 710 O O . VAL A 1 91 ? 20.695 -9.352 -12.546 1.00 84.31 91 VAL A O 1
ATOM 713 N N . VAL A 1 92 ? 22.387 -10.072 -13.830 1.00 84.31 92 VAL A N 1
ATOM 714 C CA . VAL A 1 92 ? 22.002 -11.487 -13.771 1.00 84.31 92 VAL A CA 1
ATOM 715 C C . VAL A 1 92 ? 22.758 -12.162 -12.635 1.00 84.31 92 VAL A C 1
ATOM 717 O O . VAL A 1 92 ? 23.983 -12.246 -12.656 1.00 84.31 92 VAL A O 1
ATOM 720 N N . THR A 1 93 ? 22.015 -12.659 -11.652 1.00 80.25 93 THR A N 1
ATOM 721 C CA . THR A 1 93 ? 22.536 -13.405 -10.499 1.00 80.25 93 THR A CA 1
ATOM 722 C C . THR A 1 93 ? 22.038 -14.852 -10.528 1.00 80.25 93 THR A C 1
ATOM 724 O O . THR A 1 93 ? 21.176 -15.207 -11.336 1.00 80.25 93 THR A O 1
ATOM 727 N N . SER A 1 94 ? 22.524 -15.697 -9.614 1.00 76.81 94 SER A N 1
ATOM 728 C CA . SER A 1 94 ? 21.968 -17.044 -9.398 1.00 76.81 94 SER A CA 1
ATOM 729 C C . SER A 1 94 ? 20.488 -17.026 -8.995 1.00 76.81 94 SER A C 1
ATOM 731 O O . SER A 1 94 ? 19.767 -17.980 -9.281 1.00 76.81 94 SER A O 1
ATOM 733 N N . SER A 1 95 ? 20.028 -15.936 -8.377 1.00 75.12 95 SER A N 1
ATOM 734 C CA . SER A 1 95 ? 18.640 -15.727 -7.951 1.00 75.12 95 SER A CA 1
ATOM 735 C C . SER A 1 95 ? 17.750 -15.120 -9.046 1.00 75.12 95 SER A C 1
ATOM 737 O O . SER A 1 95 ? 16.542 -15.004 -8.850 1.00 75.12 95 SER A O 1
ATOM 739 N N . GLY A 1 96 ? 18.318 -14.741 -10.198 1.00 84.50 96 GLY A N 1
ATOM 740 C CA . GLY A 1 96 ? 17.597 -14.166 -11.336 1.00 84.50 96 GLY A CA 1
ATOM 741 C C . GLY A 1 96 ? 18.106 -12.790 -11.770 1.00 84.50 96 GLY A C 1
ATOM 742 O O . GLY A 1 96 ? 19.138 -12.302 -11.302 1.00 84.50 96 GLY A O 1
ATOM 743 N N . ALA A 1 97 ? 17.375 -12.181 -12.706 1.00 86.69 97 ALA A N 1
ATOM 744 C CA . ALA A 1 97 ? 17.644 -10.837 -13.208 1.00 86.69 97 ALA A CA 1
ATOM 745 C C . ALA A 1 97 ? 17.130 -9.780 -12.223 1.00 86.69 97 ALA A C 1
ATOM 747 O O . ALA A 1 97 ? 15.980 -9.846 -11.779 1.00 86.69 97 ALA A O 1
ATOM 748 N N . MET A 1 98 ? 17.982 -8.809 -11.907 1.00 87.25 98 MET A N 1
ATOM 749 C CA . MET A 1 98 ? 17.711 -7.762 -10.929 1.00 87.25 98 MET A CA 1
ATOM 750 C C . MET A 1 98 ? 18.017 -6.374 -11.492 1.00 87.25 98 MET A C 1
ATOM 752 O O . MET A 1 98 ? 18.906 -6.213 -12.332 1.00 87.25 98 MET A O 1
ATOM 756 N N . ILE A 1 99 ? 17.299 -5.362 -11.007 1.00 86.81 99 ILE A N 1
ATOM 757 C CA . ILE A 1 99 ? 17.502 -3.958 -11.388 1.00 86.81 99 ILE A CA 1
ATOM 758 C C . ILE A 1 99 ? 17.725 -3.095 -10.151 1.00 86.81 99 ILE A C 1
ATOM 760 O O . ILE A 1 99 ? 17.042 -3.253 -9.142 1.00 86.81 99 ILE A O 1
ATOM 764 N N . GLY A 1 100 ? 18.677 -2.166 -10.228 1.00 82.94 100 GLY A N 1
ATOM 765 C CA . GLY A 1 100 ? 18.912 -1.193 -9.163 1.00 82.94 100 GLY A CA 1
ATOM 766 C C . GLY A 1 100 ? 17.860 -0.088 -9.170 1.00 82.94 100 GLY A C 1
ATOM 767 O O . GLY A 1 100 ? 17.624 0.516 -10.214 1.00 82.94 100 GLY A O 1
ATOM 768 N N . ILE A 1 101 ? 17.279 0.192 -8.005 1.00 77.75 101 ILE A N 1
ATOM 769 C CA . ILE A 1 101 ? 16.184 1.164 -7.814 1.00 77.75 101 ILE A CA 1
ATOM 770 C C . ILE A 1 101 ? 16.559 2.324 -6.886 1.00 77.75 101 ILE A C 1
ATOM 772 O O . ILE A 1 101 ? 15.939 3.386 -6.932 1.00 77.75 101 ILE A O 1
ATOM 776 N N . MET A 1 102 ? 17.585 2.149 -6.052 1.00 77.50 102 MET A N 1
ATOM 777 C CA . MET A 1 102 ? 18.029 3.166 -5.104 1.00 77.50 102 MET A CA 1
ATOM 778 C C . MET A 1 102 ? 19.527 3.041 -4.825 1.00 77.50 102 MET A C 1
ATOM 780 O O . MET A 1 102 ? 20.076 1.936 -4.776 1.00 77.50 102 MET A O 1
ATOM 784 N N . GLU A 1 103 ? 20.161 4.189 -4.603 1.00 69.38 103 GLU A N 1
ATOM 785 C CA . GLU A 1 103 ? 21.549 4.313 -4.161 1.00 69.38 103 GLU A CA 1
ATOM 786 C C . GLU A 1 103 ? 21.581 5.075 -2.834 1.00 69.38 103 GLU A C 1
ATOM 788 O O . GLU A 1 103 ? 21.233 6.253 -2.777 1.00 69.38 103 GLU A O 1
ATOM 793 N N . THR A 1 104 ? 21.971 4.392 -1.760 1.00 66.94 104 THR A N 1
ATOM 794 C CA . THR A 1 104 ? 22.234 4.965 -0.427 1.00 66.94 104 THR A CA 1
ATOM 795 C C . THR A 1 104 ? 23.726 5.114 -0.192 1.00 66.94 104 THR A C 1
ATOM 797 O O . THR A 1 104 ? 24.505 4.391 -0.795 1.00 66.94 104 THR A O 1
ATOM 800 N N . TYR A 1 105 ? 24.123 5.968 0.750 1.00 60.56 105 TYR A N 1
ATOM 801 C CA . TYR A 1 105 ? 25.479 5.949 1.297 1.00 60.56 105 TYR A CA 1
ATOM 802 C C . TYR A 1 105 ? 25.434 5.483 2.750 1.00 60.56 105 TYR A C 1
ATOM 804 O O . TYR A 1 105 ? 24.706 6.054 3.563 1.00 60.56 105 TYR A O 1
ATOM 812 N N . VAL A 1 106 ? 26.204 4.447 3.082 1.00 57.19 106 VAL A N 1
ATOM 813 C CA . VAL A 1 106 ? 26.420 3.996 4.462 1.00 57.19 106 VAL A CA 1
ATOM 814 C C . VAL A 1 106 ? 27.855 4.358 4.824 1.00 57.19 106 VAL A C 1
ATOM 816 O O . VAL A 1 106 ? 28.804 3.684 4.437 1.00 57.19 106 VAL A O 1
ATOM 819 N N . GLY A 1 107 ? 28.023 5.491 5.509 1.00 66.56 107 GLY A N 1
ATOM 820 C CA . GLY A 1 107 ? 29.342 6.107 5.669 1.00 66.56 107 GLY A CA 1
ATOM 821 C C . GLY A 1 107 ? 29.832 6.695 4.343 1.00 66.56 107 GLY A C 1
ATOM 822 O O . GLY A 1 107 ? 29.155 7.544 3.767 1.00 66.56 107 GLY A O 1
ATOM 823 N N . GLU A 1 108 ? 30.995 6.247 3.869 1.00 58.59 108 GLU A N 1
ATOM 824 C CA . GLU A 1 108 ? 31.592 6.675 2.591 1.00 58.59 108 GLU A CA 1
ATOM 825 C C . GLU A 1 108 ? 31.252 5.739 1.418 1.00 58.59 108 GLU A C 1
ATOM 827 O O . GLU A 1 108 ? 31.539 6.064 0.266 1.00 58.59 108 GLU A O 1
ATOM 832 N N . TRP A 1 109 ? 30.608 4.599 1.687 1.00 54.53 109 TRP A N 1
ATOM 833 C CA . TRP A 1 109 ? 30.375 3.555 0.690 1.00 54.53 109 TRP A CA 1
ATOM 834 C C . TRP A 1 109 ? 28.954 3.608 0.119 1.00 54.53 109 TRP A C 1
ATOM 836 O O . TRP A 1 109 ? 27.989 3.746 0.883 1.00 54.53 109 TRP A O 1
ATOM 846 N N . PRO A 1 110 ? 28.789 3.488 -1.212 1.00 59.41 110 PRO A N 1
ATOM 847 C CA . PRO A 1 110 ? 27.476 3.386 -1.825 1.00 59.41 110 PRO A CA 1
ATOM 848 C C . PRO A 1 110 ? 26.873 2.001 -1.543 1.00 59.41 110 PRO A C 1
ATOM 850 O O . PRO A 1 110 ? 27.380 0.980 -1.999 1.00 59.41 110 PRO A O 1
ATOM 853 N N . ALA A 1 111 ? 25.761 1.964 -0.816 1.00 63.41 111 ALA A N 1
ATOM 854 C CA . ALA A 1 111 ? 24.921 0.784 -0.673 1.00 63.41 111 ALA A CA 1
ATOM 855 C C . ALA A 1 111 ? 23.800 0.812 -1.720 1.00 63.41 111 ALA A C 1
ATOM 857 O O . ALA A 1 111 ? 23.099 1.815 -1.887 1.00 63.41 111 ALA A O 1
ATOM 858 N N . TRP A 1 112 ? 23.613 -0.313 -2.404 1.00 70.44 112 TRP A N 1
ATOM 859 C CA . TRP A 1 112 ? 22.673 -0.449 -3.512 1.00 70.44 112 TRP A CA 1
ATOM 860 C C . TRP A 1 112 ? 21.478 -1.308 -3.127 1.00 70.44 112 TRP A C 1
ATOM 862 O O . TRP A 1 112 ? 21.623 -2.305 -2.416 1.00 70.44 112 TRP A O 1
ATOM 872 N N . TRP A 1 113 ? 20.316 -0.936 -3.661 1.00 78.69 113 TRP A N 1
ATOM 873 C CA . TRP A 1 113 ? 19.071 -1.674 -3.481 1.00 78.69 113 TRP A CA 1
ATOM 874 C C . TRP A 1 113 ? 18.538 -2.098 -4.836 1.00 78.69 113 TRP A C 1
ATOM 876 O O . TRP A 1 113 ? 18.443 -1.277 -5.759 1.00 78.69 113 TRP A O 1
ATOM 886 N N . MET A 1 114 ? 18.202 -3.377 -4.951 1.00 82.31 114 MET A N 1
ATOM 887 C CA . MET A 1 114 ? 17.723 -3.971 -6.188 1.00 82.31 114 MET A CA 1
ATOM 888 C C . MET A 1 114 ? 16.411 -4.711 -5.996 1.00 82.31 114 MET A C 1
ATOM 890 O O . MET A 1 114 ? 16.109 -5.188 -4.907 1.00 82.31 114 MET A O 1
ATOM 894 N N . VAL A 1 115 ? 15.667 -4.843 -7.086 1.00 84.50 115 VAL A N 1
ATOM 895 C CA . VAL A 1 115 ? 14.473 -5.685 -7.169 1.00 84.50 115 VAL A CA 1
ATOM 896 C C . VAL A 1 115 ? 14.650 -6.766 -8.215 1.00 84.50 115 VAL A C 1
ATOM 898 O O . VAL A 1 115 ? 15.300 -6.538 -9.236 1.00 84.50 115 VAL A O 1
ATOM 901 N N . ASP A 1 116 ? 14.055 -7.931 -7.971 1.00 86.44 116 ASP A N 1
ATOM 902 C CA . ASP A 1 116 ? 13.932 -8.969 -8.991 1.00 86.44 116 ASP A CA 1
ATOM 903 C C . ASP A 1 116 ? 12.906 -8.581 -10.075 1.00 86.44 116 ASP A C 1
ATOM 905 O O . ASP A 1 116 ? 11.954 -7.846 -9.824 1.00 86.44 116 ASP A O 1
ATOM 909 N N . LEU A 1 117 ? 13.102 -9.062 -11.306 1.00 85.62 117 LEU A N 1
ATOM 910 C CA . LEU A 1 117 ? 12.162 -8.842 -12.419 1.00 85.62 117 LEU A CA 1
ATOM 911 C C . LEU A 1 117 ? 11.091 -9.944 -12.538 1.00 85.62 117 LEU A C 1
ATOM 913 O O . LEU A 1 117 ? 10.302 -9.946 -13.480 1.00 85.62 117 LEU A O 1
ATOM 917 N N . GLY A 1 118 ? 11.078 -10.918 -11.625 1.00 83.62 118 GLY A N 1
ATOM 918 C CA . GLY A 1 118 ? 10.248 -12.121 -11.743 1.00 83.62 118 GLY A CA 1
ATOM 919 C C . GLY A 1 118 ? 8.854 -11.995 -11.130 1.00 83.62 118 GLY A C 1
ATOM 920 O O . GLY A 1 118 ? 8.028 -12.895 -11.302 1.00 83.62 118 GLY A O 1
ATOM 921 N N . ARG A 1 119 ? 8.596 -10.918 -10.383 1.00 86.69 119 ARG A N 1
ATOM 922 C CA . ARG A 1 119 ? 7.388 -10.731 -9.575 1.00 86.69 119 ARG A CA 1
ATOM 923 C C . ARG A 1 119 ? 6.783 -9.359 -9.825 1.00 86.69 119 ARG A C 1
ATOM 925 O O . ARG A 1 119 ? 7.499 -8.390 -10.036 1.00 86.69 119 ARG A O 1
ATOM 932 N N . ASP A 1 120 ? 5.460 -9.268 -9.720 1.00 87.25 120 ASP A N 1
ATOM 933 C CA . ASP A 1 120 ? 4.760 -7.988 -9.862 1.00 87.25 120 ASP A CA 1
ATOM 934 C C . ASP A 1 120 ? 5.048 -7.036 -8.699 1.00 87.25 120 ASP A C 1
ATOM 936 O O . ASP A 1 120 ? 5.176 -5.834 -8.915 1.00 87.25 120 ASP A O 1
ATOM 940 N N . ASN A 1 121 ? 5.188 -7.583 -7.488 1.00 86.69 121 ASN A N 1
ATOM 941 C CA . ASN A 1 121 ? 5.705 -6.876 -6.326 1.00 86.69 121 ASN A CA 1
ATOM 942 C C . ASN A 1 121 ? 6.984 -7.573 -5.846 1.00 86.69 121 ASN A C 1
ATOM 944 O O . ASN A 1 121 ? 6.902 -8.576 -5.130 1.00 86.69 121 ASN A O 1
ATOM 948 N N . PRO A 1 122 ? 8.150 -7.129 -6.328 1.00 87.50 122 PRO A N 1
ATOM 949 C CA . PRO A 1 122 ? 9.384 -7.876 -6.187 1.00 87.50 122 PRO A CA 1
ATOM 950 C C . PRO A 1 122 ? 9.981 -7.732 -4.796 1.00 87.50 122 PRO A C 1
ATOM 952 O O . PRO A 1 122 ? 9.685 -6.783 -4.066 1.00 87.50 122 PRO A O 1
ATOM 955 N N . MET A 1 123 ? 10.828 -8.691 -4.435 1.00 87.69 123 MET A N 1
ATOM 956 C CA . MET A 1 123 ? 11.584 -8.604 -3.192 1.00 87.69 123 MET A CA 1
ATOM 957 C C . MET A 1 123 ? 12.724 -7.603 -3.338 1.00 87.69 123 MET A C 1
ATOM 959 O O . MET A 1 123 ? 13.219 -7.369 -4.444 1.00 87.69 123 MET A O 1
ATOM 963 N N . ILE A 1 124 ? 13.174 -7.057 -2.211 1.00 84.12 124 ILE A N 1
ATOM 964 C CA . ILE A 1 124 ? 14.293 -6.121 -2.186 1.00 84.12 124 ILE A CA 1
ATOM 965 C C . ILE A 1 124 ? 15.568 -6.825 -1.740 1.00 84.12 124 ILE A C 1
ATOM 967 O O . ILE A 1 124 ? 15.609 -7.520 -0.725 1.00 84.12 124 ILE A O 1
ATOM 971 N N . TRP A 1 125 ? 16.628 -6.583 -2.496 1.00 83.50 125 TRP A N 1
ATOM 972 C CA . TRP A 1 125 ? 17.973 -7.065 -2.233 1.00 83.50 125 TRP A CA 1
ATOM 973 C C . TRP A 1 125 ? 18.862 -5.887 -1.882 1.00 83.50 125 TRP A C 1
ATOM 975 O O . TRP A 1 125 ? 18.806 -4.845 -2.539 1.00 83.50 125 TRP A O 1
ATOM 985 N N . ARG A 1 126 ? 19.701 -6.063 -0.866 1.00 81.81 126 ARG A N 1
ATOM 986 C CA . ARG A 1 126 ? 20.689 -5.076 -0.446 1.00 81.81 126 ARG A CA 1
ATOM 987 C C . ARG A 1 126 ? 22.088 -5.621 -0.689 1.00 81.81 126 ARG A C 1
ATOM 989 O O . ARG A 1 126 ? 22.380 -6.782 -0.393 1.00 81.81 126 ARG A O 1
ATOM 996 N N . LEU A 1 127 ? 22.951 -4.756 -1.204 1.00 74.75 127 LEU A N 1
ATOM 997 C CA . LEU A 1 127 ? 24.380 -5.014 -1.234 1.00 74.75 127 LEU A CA 1
ATOM 998 C C . LEU A 1 127 ? 24.952 -4.924 0.182 1.00 74.75 127 LEU A C 1
ATOM 1000 O O . LEU A 1 127 ? 24.776 -3.898 0.848 1.00 74.75 127 LEU A O 1
ATOM 1004 N N . ILE A 1 128 ? 25.639 -5.967 0.632 1.00 69.50 128 ILE A N 1
ATOM 1005 C CA . ILE A 1 128 ? 26.401 -5.923 1.880 1.00 69.50 128 ILE A CA 1
ATOM 1006 C C . ILE A 1 128 ? 27.876 -5.941 1.525 1.00 69.50 128 ILE A C 1
ATOM 1008 O O . ILE A 1 128 ? 28.291 -6.736 0.679 1.00 69.50 128 ILE A O 1
ATOM 1012 N N . ASP A 1 129 ? 28.652 -5.090 2.192 1.00 63.56 129 ASP A N 1
ATOM 1013 C CA . ASP A 1 129 ? 30.097 -5.270 2.254 1.00 63.56 129 ASP A CA 1
ATOM 1014 C C . ASP A 1 129 ? 30.387 -6.680 2.775 1.00 63.56 129 ASP A C 1
ATOM 1016 O O . ASP A 1 129 ? 29.713 -7.155 3.693 1.00 63.56 129 AS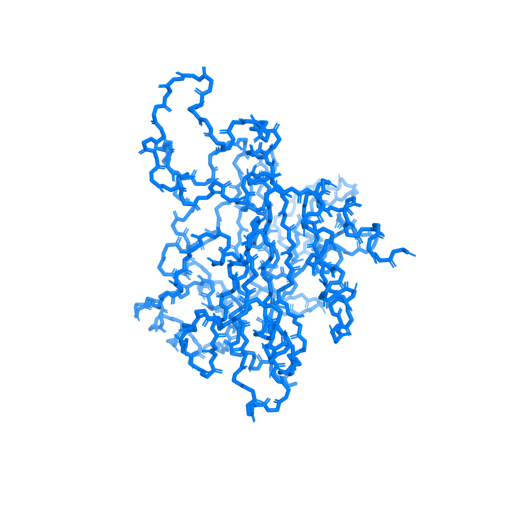P A O 1
ATOM 1020 N N . ASP A 1 130 ? 31.343 -7.365 2.151 1.00 57.66 130 ASP A N 1
ATOM 1021 C CA . ASP A 1 130 ? 31.732 -8.718 2.535 1.00 57.66 130 ASP A CA 1
ATOM 1022 C C . ASP A 1 130 ? 31.960 -8.778 4.062 1.00 57.66 130 ASP A C 1
ATOM 1024 O O . ASP A 1 130 ? 32.871 -8.112 4.569 1.00 57.66 130 ASP A O 1
ATOM 1028 N N . PRO A 1 131 ? 31.127 -9.515 4.825 1.00 51.38 131 PRO A N 1
ATOM 1029 C CA . PRO A 1 131 ? 31.249 -9.570 6.279 1.00 51.38 131 PRO A CA 1
ATOM 1030 C C . PRO A 1 131 ? 32.579 -10.187 6.725 1.00 51.38 131 PRO A C 1
ATOM 1032 O O . PRO A 1 131 ? 32.975 -9.986 7.874 1.00 51.38 131 PRO A O 1
ATOM 1035 N N . ASP A 1 132 ? 33.280 -10.887 5.827 1.00 56.34 132 ASP A N 1
ATOM 1036 C CA . ASP A 1 132 ? 34.570 -11.512 6.102 1.00 56.34 132 ASP A CA 1
ATOM 1037 C C . ASP A 1 132 ? 35.760 -10.544 5.935 1.00 56.34 132 ASP A C 1
ATOM 1039 O O . ASP A 1 132 ? 36.908 -10.925 6.173 1.00 56.34 132 ASP A O 1
ATOM 1043 N N . GLY A 1 133 ? 35.513 -9.272 5.586 1.00 49.94 133 GLY A N 1
ATOM 1044 C CA . GLY A 1 133 ? 36.531 -8.215 5.604 1.00 49.94 133 GLY A CA 1
ATOM 1045 C C . GLY A 1 133 ? 37.658 -8.403 4.586 1.00 49.94 133 GLY A C 1
ATOM 1046 O O . GLY A 1 133 ? 38.754 -7.874 4.779 1.00 49.94 133 GLY A O 1
ATOM 1047 N N . ILE A 1 134 ? 37.418 -9.164 3.516 1.00 51.38 134 ILE A N 1
ATOM 1048 C CA . ILE A 1 134 ? 38.389 -9.334 2.438 1.00 51.38 134 ILE A CA 1
ATOM 1049 C C . ILE A 1 134 ? 38.447 -8.017 1.657 1.00 51.38 134 ILE A C 1
ATOM 1051 O O . ILE A 1 134 ? 37.471 -7.598 1.038 1.00 51.38 134 ILE A O 1
ATOM 1055 N N . GLU A 1 135 ? 39.591 -7.333 1.742 1.00 49.00 135 GLU A N 1
ATOM 1056 C CA . GLU A 1 135 ? 39.784 -5.999 1.174 1.00 49.00 135 GLU A CA 1
ATOM 1057 C C . GLU A 1 135 ? 39.409 -5.932 -0.322 1.00 49.00 135 GLU A C 1
ATOM 1059 O O . GLU A 1 135 ? 39.810 -6.796 -1.113 1.00 49.00 135 GLU A O 1
ATOM 1064 N N . PRO A 1 136 ? 38.682 -4.881 -0.744 1.00 46.72 136 PRO A N 1
ATOM 1065 C CA . PRO A 1 136 ? 38.182 -4.728 -2.101 1.00 46.72 136 PRO A CA 1
ATOM 1066 C C . PRO A 1 136 ? 39.279 -4.179 -3.023 1.00 46.72 136 PRO A C 1
ATOM 1068 O O . PRO A 1 136 ? 39.173 -3.080 -3.557 1.00 46.72 136 PRO A O 1
ATOM 1071 N N . GLU A 1 137 ? 40.350 -4.939 -3.260 1.00 48.41 137 GLU A N 1
ATOM 1072 C CA . GLU A 1 137 ? 41.302 -4.611 -4.339 1.00 48.41 137 GLU A CA 1
ATOM 1073 C C . GLU A 1 137 ? 40.787 -5.036 -5.730 1.00 48.41 137 GLU A C 1
ATOM 1075 O O . GLU A 1 137 ? 41.449 -4.838 -6.751 1.00 48.41 137 GLU A O 1
ATOM 1080 N N . ARG A 1 138 ? 39.578 -5.603 -5.802 1.00 45.53 138 ARG A N 1
ATOM 1081 C CA . ARG A 1 138 ? 38.936 -6.054 -7.038 1.00 45.53 138 ARG A CA 1
ATOM 1082 C C . ARG A 1 138 ? 37.552 -5.424 -7.183 1.00 45.53 138 ARG A C 1
ATOM 1084 O O . ARG A 1 138 ? 36.602 -5.788 -6.505 1.00 45.53 138 ARG A O 1
ATOM 1091 N N . SER A 1 139 ? 37.480 -4.415 -8.050 1.00 42.50 139 SER A N 1
ATOM 1092 C CA . SER A 1 139 ? 36.298 -3.590 -8.334 1.00 42.50 139 SER A CA 1
ATOM 1093 C C . SER A 1 139 ? 35.312 -4.221 -9.324 1.00 42.50 139 SER A C 1
ATOM 1095 O O . SER A 1 139 ? 34.454 -3.533 -9.883 1.00 42.50 139 SER A O 1
ATOM 1097 N N . ASP A 1 140 ? 35.417 -5.520 -9.586 1.00 53.53 140 ASP A N 1
ATOM 1098 C CA . ASP A 1 140 ? 34.412 -6.246 -10.337 1.00 53.53 140 ASP A CA 1
ATOM 1099 C C . ASP A 1 140 ? 33.241 -6.614 -9.420 1.00 53.53 140 ASP A C 1
ATOM 1101 O O . ASP A 1 140 ? 33.361 -7.395 -8.480 1.00 53.53 140 ASP A O 1
ATOM 1105 N N . TRP A 1 141 ? 32.067 -6.070 -9.756 1.00 52.00 141 TRP A N 1
ATOM 1106 C CA . TRP A 1 141 ? 30.741 -6.316 -9.162 1.00 52.00 141 TRP A CA 1
ATOM 1107 C C . TRP A 1 141 ? 30.384 -7.800 -8.926 1.00 52.00 141 TRP A C 1
ATOM 1109 O O . TRP A 1 141 ? 29.386 -8.100 -8.278 1.00 52.00 141 TRP A O 1
ATOM 1119 N N . ASN A 1 142 ? 31.188 -8.726 -9.448 1.00 50.53 142 ASN A N 1
ATOM 1120 C CA . ASN A 1 142 ? 31.034 -10.169 -9.331 1.00 50.53 142 ASN A CA 1
ATOM 1121 C C . ASN A 1 142 ? 31.392 -10.732 -7.943 1.00 50.53 142 ASN A C 1
ATOM 1123 O O . ASN A 1 142 ? 31.058 -11.885 -7.683 1.00 50.53 142 ASN A O 1
ATOM 1127 N N . PHE A 1 143 ? 32.061 -9.966 -7.069 1.00 50.59 143 PHE A N 1
ATOM 1128 C CA . PHE A 1 143 ? 32.466 -10.432 -5.730 1.00 50.59 143 PHE A CA 1
ATOM 1129 C C . PHE A 1 143 ? 31.569 -9.957 -4.584 1.00 50.59 143 PHE A C 1
ATOM 1131 O O . PHE A 1 143 ? 31.746 -10.398 -3.452 1.00 50.59 143 PHE A O 1
ATOM 1138 N N . MET A 1 144 ? 30.598 -9.083 -4.847 1.00 60.81 144 MET A N 1
ATOM 1139 C CA . MET A 1 144 ? 29.739 -8.567 -3.786 1.00 60.81 144 MET A CA 1
ATOM 1140 C C . MET A 1 144 ? 28.572 -9.524 -3.510 1.00 60.81 144 MET A C 1
ATOM 1142 O O . MET A 1 144 ? 27.866 -9.951 -4.428 1.00 60.81 144 MET A O 1
ATOM 1146 N N . ALA A 1 145 ? 28.347 -9.848 -2.236 1.00 65.88 145 ALA A N 1
ATOM 1147 C CA . ALA A 1 145 ? 27.240 -10.700 -1.824 1.00 65.88 145 ALA A CA 1
ATOM 1148 C C . ALA A 1 145 ? 25.943 -9.881 -1.717 1.00 65.88 145 ALA A C 1
ATOM 1150 O O . ALA A 1 145 ? 25.795 -9.002 -0.866 1.00 65.88 145 ALA A O 1
ATOM 1151 N N . TRP A 1 146 ? 24.974 -10.197 -2.574 1.00 71.19 146 TRP A N 1
ATOM 1152 C CA . TRP A 1 146 ? 23.611 -9.686 -2.456 1.00 71.19 146 TRP A CA 1
ATOM 1153 C C . TRP A 1 146 ? 22.850 -10.502 -1.422 1.00 71.19 146 TRP A C 1
ATOM 1155 O O . TRP A 1 146 ? 22.773 -11.726 -1.544 1.00 71.19 146 TRP A O 1
ATOM 1165 N N . ARG A 1 147 ? 22.247 -9.838 -0.433 1.00 74.88 147 ARG A N 1
ATOM 1166 C CA . ARG A 1 147 ? 21.325 -10.502 0.492 1.00 74.88 147 ARG A CA 1
ATOM 1167 C C . ARG A 1 147 ? 19.923 -9.945 0.365 1.00 74.88 147 ARG A C 1
ATOM 1169 O O . ARG A 1 147 ? 19.716 -8.746 0.174 1.00 74.88 147 ARG A O 1
ATOM 1176 N N . LEU A 1 148 ? 18.972 -10.856 0.472 1.00 74.25 148 LEU A N 1
ATOM 1177 C CA . LEU A 1 148 ? 17.558 -10.553 0.554 1.00 74.25 148 LEU A CA 1
ATOM 1178 C C . LEU A 1 148 ? 17.289 -9.841 1.887 1.00 74.25 148 LEU A C 1
ATOM 1180 O O . LEU A 1 148 ? 17.758 -10.301 2.931 1.00 74.25 148 LEU A O 1
ATOM 1184 N N . ILE A 1 149 ? 16.562 -8.721 1.862 1.00 72.94 149 ILE A N 1
ATOM 1185 C CA . ILE A 1 149 ? 16.080 -8.109 3.108 1.00 72.94 149 ILE A CA 1
ATOM 1186 C C . ILE A 1 149 ? 15.137 -9.092 3.783 1.00 72.94 149 ILE A C 1
ATOM 1188 O O . ILE A 1 149 ? 14.233 -9.620 3.133 1.00 72.94 149 ILE A O 1
ATOM 1192 N N . GLY A 1 150 ? 15.326 -9.298 5.084 1.00 64.81 150 GLY A N 1
ATOM 1193 C CA . GLY A 1 150 ? 14.415 -10.125 5.847 1.00 64.81 150 GLY A CA 1
ATOM 1194 C C . GLY A 1 150 ? 14.667 -11.620 5.741 1.00 64.81 150 GLY A C 1
ATOM 1195 O O . GLY A 1 150 ? 13.942 -12.401 6.349 1.00 64.81 150 GLY A O 1
ATOM 1196 N N . ASP A 1 151 ? 15.702 -12.045 5.021 1.00 75.25 151 ASP A N 1
ATOM 1197 C CA . ASP A 1 151 ? 16.191 -13.412 5.159 1.00 75.25 151 ASP A CA 1
ATOM 1198 C C . ASP A 1 151 ? 16.410 -13.719 6.663 1.00 75.25 151 ASP A C 1
ATOM 1200 O O . ASP A 1 151 ? 17.077 -12.923 7.335 1.00 75.25 151 ASP A O 1
ATOM 1204 N N . PRO A 1 152 ? 15.827 -14.805 7.220 1.00 69.62 152 PRO A N 1
ATOM 1205 C CA . PRO A 1 152 ? 15.963 -15.155 8.636 1.00 69.62 152 PRO A CA 1
ATOM 1206 C C . PRO A 1 152 ? 17.415 -15.230 9.119 1.00 69.62 152 PRO A C 1
ATOM 1208 O O . PRO A 1 152 ? 17.689 -14.918 10.278 1.00 69.62 152 PRO A O 1
ATOM 1211 N N . ASP A 1 153 ? 18.331 -15.597 8.219 1.00 71.25 153 ASP A N 1
ATOM 1212 C CA . ASP A 1 153 ? 19.774 -15.678 8.470 1.00 71.25 153 ASP A CA 1
ATOM 1213 C C . ASP A 1 153 ? 20.542 -14.461 7.897 1.00 71.25 153 ASP A C 1
ATOM 1215 O O . ASP A 1 153 ? 21.779 -14.415 7.881 1.00 71.25 153 ASP A O 1
ATOM 1219 N N . GLY A 1 154 ? 19.817 -13.466 7.380 1.00 66.38 154 GLY A N 1
ATOM 1220 C CA . GLY A 1 154 ? 20.341 -12.314 6.656 1.00 66.38 154 GLY A CA 1
ATOM 1221 C C . GLY A 1 154 ? 20.262 -10.990 7.414 1.00 66.38 154 GLY A C 1
ATOM 1222 O O . GLY A 1 154 ? 20.448 -10.914 8.627 1.00 66.38 154 GLY A O 1
ATOM 1223 N N . ILE A 1 155 ? 20.080 -9.905 6.658 1.00 61.22 155 ILE A N 1
ATOM 1224 C CA . ILE A 1 155 ? 19.950 -8.550 7.207 1.00 61.22 155 ILE A CA 1
ATOM 1225 C C . ILE A 1 155 ? 18.495 -8.298 7.577 1.00 61.22 155 ILE A C 1
ATOM 1227 O O . ILE A 1 155 ? 17.616 -8.496 6.740 1.00 61.22 155 ILE A O 1
ATOM 1231 N N . GLU A 1 156 ? 18.286 -7.757 8.780 1.00 66.50 156 GLU A N 1
ATOM 1232 C CA . GLU A 1 156 ? 16.974 -7.311 9.271 1.00 66.50 156 GLU A CA 1
ATOM 1233 C C . GLU A 1 156 ? 15.921 -8.435 9.177 1.00 66.50 156 GLU A C 1
ATOM 1235 O O . GLU A 1 156 ? 14.913 -8.262 8.494 1.00 66.50 156 GLU A O 1
ATOM 1240 N N . PRO A 1 157 ? 16.137 -9.606 9.815 1.00 67.75 157 PRO A N 1
ATOM 1241 C CA . PRO A 1 157 ? 15.253 -10.778 9.706 1.00 67.75 157 PRO A CA 1
ATOM 1242 C C . PRO A 1 157 ? 13.796 -10.491 10.109 1.00 67.75 157 PRO A C 1
ATOM 1244 O O . PRO A 1 157 ? 12.863 -11.156 9.652 1.00 67.75 157 PRO A O 1
ATOM 1247 N N . GLU A 1 158 ? 13.572 -9.452 10.916 1.00 71.56 158 GLU A N 1
ATOM 1248 C CA . GLU A 1 158 ? 12.255 -8.914 11.252 1.00 71.56 158 GLU A CA 1
ATOM 1249 C C . GLU A 1 158 ? 11.488 -8.320 10.052 1.00 71.56 158 GLU A C 1
ATOM 1251 O O . GLU A 1 158 ? 10.307 -7.997 10.176 1.00 71.56 158 GLU A O 1
ATOM 1256 N N . ARG A 1 159 ? 12.138 -8.193 8.889 1.00 73.38 159 ARG A N 1
ATOM 1257 C CA . ARG A 1 159 ? 11.594 -7.668 7.627 1.00 73.38 159 ARG A CA 1
ATOM 1258 C C . ARG A 1 159 ? 11.426 -8.750 6.551 1.00 73.38 159 ARG A C 1
ATOM 1260 O O . ARG A 1 159 ? 11.401 -8.427 5.368 1.00 73.38 159 ARG A O 1
ATOM 1267 N N . SER A 1 160 ? 11.290 -10.021 6.944 1.00 66.75 160 SER A N 1
ATOM 1268 C CA . SER A 1 160 ? 11.169 -11.211 6.058 1.00 66.75 160 SER A CA 1
ATOM 1269 C C . SER A 1 160 ? 10.145 -11.098 4.938 1.00 66.75 160 SER A C 1
ATOM 1271 O O . SER A 1 160 ? 10.333 -11.670 3.865 1.00 66.75 160 SER A O 1
ATOM 1273 N N . ASP A 1 161 ? 9.104 -10.302 5.155 1.00 69.12 161 ASP A N 1
ATOM 1274 C CA . ASP A 1 161 ? 8.001 -10.146 4.213 1.00 69.12 161 ASP A CA 1
ATOM 1275 C C . ASP A 1 161 ? 8.088 -8.853 3.384 1.00 69.12 161 ASP A C 1
ATOM 1277 O O . ASP A 1 161 ? 7.097 -8.430 2.779 1.00 69.12 161 ASP A O 1
ATOM 1281 N N . TRP A 1 162 ? 9.237 -8.167 3.381 1.00 80.12 162 TRP A N 1
ATOM 1282 C CA . TRP A 1 162 ? 9.379 -6.898 2.671 1.00 80.12 162 TRP A CA 1
ATOM 1283 C C . TRP A 1 162 ? 9.495 -7.088 1.163 1.00 80.12 162 TRP A C 1
ATOM 1285 O O . TRP A 1 162 ? 10.495 -7.550 0.613 1.00 80.12 162 TRP A O 1
ATOM 1295 N N . ASN A 1 163 ? 8.451 -6.634 0.487 1.00 85.06 163 ASN A N 1
ATOM 1296 C CA . ASN A 1 163 ? 8.430 -6.398 -0.946 1.00 85.06 163 ASN A CA 1
ATOM 1297 C C . ASN A 1 163 ? 8.704 -4.915 -1.251 1.00 85.06 163 ASN A C 1
ATOM 1299 O O . ASN A 1 163 ? 8.821 -4.084 -0.347 1.00 85.06 163 ASN A O 1
ATOM 1303 N N . PHE A 1 164 ? 8.792 -4.577 -2.536 1.00 83.88 164 PHE A N 1
ATOM 1304 C CA . PHE A 1 164 ? 9.029 -3.211 -2.994 1.00 83.88 164 PHE A CA 1
ATOM 1305 C C . PHE A 1 164 ? 8.031 -2.204 -2.414 1.00 83.88 164 PHE A C 1
ATOM 1307 O O . PHE A 1 164 ? 8.445 -1.136 -1.976 1.00 83.88 164 PHE A O 1
ATOM 1314 N N . SER A 1 165 ? 6.742 -2.535 -2.341 1.00 83.88 165 SER A N 1
ATOM 1315 C CA . SER A 1 165 ? 5.739 -1.630 -1.764 1.00 83.88 165 SER A CA 1
ATOM 1316 C C . SER A 1 165 ? 5.982 -1.311 -0.295 1.00 83.88 165 SER A C 1
ATOM 1318 O O . SER A 1 165 ? 5.945 -0.144 0.086 1.00 83.88 165 SER A O 1
ATOM 1320 N N . GLU A 1 166 ? 6.279 -2.317 0.529 1.00 82.50 166 GLU A N 1
ATOM 1321 C CA . GLU A 1 166 ? 6.602 -2.093 1.945 1.00 82.50 166 GLU A CA 1
ATOM 1322 C C . GLU A 1 166 ? 7.899 -1.291 2.099 1.00 82.50 166 GLU A C 1
ATOM 1324 O O . GLU A 1 166 ? 7.965 -0.357 2.897 1.00 82.50 166 GLU A O 1
ATOM 1329 N N . PHE A 1 167 ? 8.904 -1.600 1.281 1.00 81.19 167 PHE A N 1
ATOM 1330 C CA . PHE A 1 167 ? 10.184 -0.904 1.286 1.00 81.19 167 PHE A CA 1
ATOM 1331 C C . PHE A 1 167 ? 10.052 0.587 0.955 1.00 81.19 167 PHE A C 1
ATOM 1333 O O . PHE A 1 167 ? 10.641 1.432 1.628 1.00 81.19 167 PHE A O 1
ATOM 1340 N N . VAL A 1 168 ? 9.255 0.926 -0.059 1.00 77.44 168 VAL A N 1
ATOM 1341 C CA . VAL A 1 168 ? 9.007 2.320 -0.436 1.00 77.44 168 VAL A CA 1
ATOM 1342 C C . VAL A 1 168 ? 8.125 3.031 0.597 1.00 77.44 168 VAL A C 1
ATOM 1344 O O . VAL A 1 168 ? 8.263 4.239 0.795 1.00 77.44 168 VAL A O 1
ATOM 1347 N N . ALA A 1 169 ? 7.241 2.302 1.281 1.00 77.81 169 ALA A N 1
ATOM 1348 C CA . ALA A 1 169 ? 6.351 2.854 2.294 1.00 77.81 169 ALA A CA 1
ATOM 1349 C C . ALA A 1 169 ? 7.051 3.163 3.630 1.00 77.81 169 ALA A C 1
ATOM 1351 O O . ALA A 1 169 ? 6.699 4.148 4.286 1.00 77.81 169 ALA A O 1
ATOM 1352 N N . GLU A 1 170 ? 8.050 2.367 4.030 1.00 77.88 170 GLU A N 1
ATOM 1353 C CA . GLU A 1 170 ? 8.695 2.479 5.346 1.00 77.88 170 GLU A CA 1
ATOM 1354 C C . GLU A 1 170 ? 9.180 3.898 5.683 1.00 77.88 170 GLU A C 1
ATOM 1356 O O . GLU A 1 170 ? 8.878 4.367 6.780 1.00 77.88 170 GLU A O 1
ATOM 1361 N N . PRO A 1 171 ? 9.899 4.632 4.812 1.00 72.88 171 PRO A N 1
ATOM 1362 C CA . PRO A 1 171 ? 10.384 5.966 5.164 1.00 72.88 171 PRO A CA 1
ATOM 1363 C C . PRO A 1 171 ? 9.255 6.932 5.542 1.00 72.88 171 PRO A C 1
ATOM 1365 O O . PRO A 1 171 ? 9.430 7.787 6.415 1.00 72.88 171 PRO A O 1
ATOM 1368 N N . PHE A 1 172 ? 8.072 6.772 4.937 1.00 73.75 172 PHE A N 1
ATOM 1369 C CA . PHE A 1 172 ? 6.887 7.531 5.321 1.00 73.75 172 PHE A CA 1
ATOM 1370 C C . PHE A 1 172 ? 6.391 7.092 6.698 1.00 73.75 172 PHE A C 1
ATOM 1372 O O . PHE A 1 172 ? 6.178 7.941 7.563 1.00 73.75 172 PHE A O 1
ATOM 1379 N N . PHE A 1 173 ? 6.263 5.788 6.945 1.00 76.25 173 PHE A N 1
ATOM 1380 C CA . PHE A 1 173 ? 5.835 5.283 8.250 1.00 76.25 173 PHE A CA 1
ATOM 1381 C C . PHE A 1 173 ? 6.800 5.670 9.374 1.00 76.25 173 PHE A C 1
ATOM 1383 O O . PHE A 1 173 ? 6.348 6.135 10.417 1.00 76.25 173 PHE A O 1
ATOM 1390 N N . GLU A 1 174 ? 8.112 5.566 9.165 1.00 74.31 174 GLU A N 1
ATOM 1391 C CA . GLU A 1 174 ? 9.150 6.008 10.103 1.00 74.31 174 GLU A CA 1
ATOM 1392 C C . GLU A 1 174 ? 9.021 7.504 10.409 1.00 74.31 174 GLU A C 1
ATOM 1394 O O . GLU A 1 174 ? 8.997 7.907 11.574 1.00 74.31 174 GLU A O 1
ATOM 1399 N N . LYS A 1 175 ? 8.849 8.351 9.387 1.00 70.31 175 LYS A N 1
ATOM 1400 C CA . LYS A 1 175 ? 8.653 9.789 9.607 1.00 70.31 175 LYS A CA 1
ATOM 1401 C C . LYS A 1 175 ? 7.404 10.066 10.441 1.00 70.31 175 LYS A C 1
ATOM 1403 O O . LYS A 1 175 ? 7.449 10.879 11.365 1.00 70.31 175 LYS A O 1
ATOM 1408 N N . PHE A 1 176 ? 6.298 9.390 10.143 1.00 69.50 176 PHE A N 1
ATOM 1409 C CA . PHE A 1 176 ? 5.060 9.522 10.908 1.00 69.50 176 PHE A CA 1
ATOM 1410 C C . PHE A 1 176 ? 5.193 8.973 12.333 1.00 69.50 176 PHE A C 1
ATOM 1412 O O . PHE A 1 176 ? 4.669 9.591 13.261 1.00 69.50 176 PHE A O 1
ATOM 1419 N N . ARG A 1 177 ? 5.948 7.889 12.548 1.00 74.75 177 ARG A N 1
ATOM 1420 C CA . ARG A 1 177 ? 6.304 7.388 13.884 1.00 74.75 177 ARG A CA 1
ATOM 1421 C C . ARG A 1 177 ? 7.069 8.434 14.688 1.00 74.75 177 ARG A C 1
ATOM 1423 O O . ARG A 1 177 ? 6.681 8.727 15.815 1.00 74.75 177 ARG A O 1
ATOM 1430 N N . GLN A 1 178 ? 8.102 9.042 14.103 1.00 71.44 178 GLN A N 1
ATOM 1431 C CA . GLN A 1 178 ? 8.888 10.101 14.750 1.00 71.44 178 GLN A CA 1
ATOM 1432 C C . GLN A 1 178 ? 8.025 11.313 15.114 1.00 71.44 178 GLN A C 1
ATOM 1434 O O . GLN A 1 178 ? 8.135 11.850 16.219 1.00 71.44 178 GLN A O 1
ATOM 1439 N N . LEU A 1 179 ? 7.144 11.733 14.201 1.00 66.19 179 LEU A N 1
ATOM 1440 C CA . LEU A 1 179 ? 6.191 12.811 14.460 1.00 66.19 179 LEU A CA 1
ATOM 1441 C C . LEU A 1 179 ? 5.230 12.452 15.599 1.00 66.19 179 LEU A C 1
ATOM 1443 O O . LEU A 1 179 ? 4.989 13.295 16.460 1.00 66.19 179 LEU A O 1
ATOM 1447 N N . SER A 1 180 ? 4.751 11.206 15.642 1.00 65.81 180 SER A N 1
ATOM 1448 C CA . SER A 1 180 ? 3.836 10.729 16.686 1.00 65.81 180 SER A CA 1
ATOM 1449 C C . SER A 1 180 ? 4.499 10.658 18.058 1.00 65.81 180 SER A C 1
ATOM 1451 O O . SER A 1 180 ? 3.913 11.071 19.051 1.00 65.81 180 SER A O 1
ATOM 1453 N N . ALA A 1 181 ? 5.757 10.216 18.123 1.00 67.69 181 ALA A N 1
ATOM 1454 C CA . ALA A 1 181 ? 6.533 10.222 19.362 1.00 67.69 181 ALA A CA 1
ATOM 1455 C C . ALA A 1 181 ? 6.805 11.647 19.883 1.00 67.69 181 ALA A C 1
ATOM 1457 O O . ALA A 1 181 ? 6.975 11.851 21.083 1.00 67.69 181 ALA A O 1
ATOM 1458 N N . SER A 1 182 ? 6.841 12.635 18.983 1.00 63.84 182 SER A N 1
ATOM 1459 C CA . SER A 1 182 ? 7.153 14.032 19.309 1.00 63.84 182 SER A CA 1
ATOM 1460 C C . SER A 1 182 ? 5.915 14.890 19.612 1.00 63.84 182 SER A C 1
ATOM 1462 O O . SER A 1 182 ? 6.068 16.018 20.080 1.00 63.84 182 SER A O 1
ATOM 1464 N N . CYS A 1 183 ? 4.700 14.400 19.339 1.00 52.72 183 CYS A N 1
ATOM 1465 C CA . CYS A 1 183 ? 3.446 15.132 19.528 1.00 52.72 183 CYS A CA 1
ATOM 1466 C C . CYS A 1 183 ? 2.534 14.386 20.518 1.00 52.72 183 CYS A C 1
ATOM 1468 O O . CYS A 1 183 ? 1.867 13.426 20.133 1.00 52.72 183 CYS A O 1
ATOM 1470 N N . PRO A 1 184 ? 2.486 14.800 21.797 1.00 51.44 184 PRO A N 1
ATOM 1471 C CA . PRO A 1 184 ? 1.555 14.233 22.765 1.00 51.44 184 PRO A CA 1
ATOM 1472 C C . PRO A 1 184 ? 0.104 14.333 22.278 1.00 51.44 184 PRO A C 1
ATOM 1474 O O . PRO A 1 184 ? -0.315 15.373 21.767 1.00 51.44 184 PRO A O 1
ATOM 1477 N N . VAL A 1 185 ? -0.675 13.273 22.505 1.00 48.97 185 VAL A N 1
ATOM 1478 C CA . VAL A 1 185 ? -2.098 13.140 22.126 1.00 48.97 185 VAL A CA 1
ATOM 1479 C C . VAL A 1 185 ? -2.950 14.342 22.576 1.00 48.97 185 VAL A C 1
ATOM 1481 O O . VAL A 1 185 ? -3.884 14.729 21.878 1.00 48.97 185 VAL A O 1
ATOM 1484 N N . GLU A 1 186 ? -2.584 15.005 23.679 1.00 44.97 186 GLU A N 1
ATOM 1485 C CA . GLU A 1 186 ? -3.268 16.196 24.213 1.00 44.97 186 GLU A CA 1
ATOM 1486 C C . GLU A 1 186 ? -3.171 17.449 23.312 1.00 44.97 186 GLU A C 1
ATOM 1488 O O . GLU A 1 186 ? -3.984 18.364 23.437 1.00 44.97 186 GLU A O 1
ATOM 1493 N N . LEU A 1 187 ? -2.227 17.496 22.365 1.00 43.38 187 LEU A N 1
ATOM 1494 C CA . LEU A 1 187 ? -2.039 18.621 21.435 1.00 43.38 187 LEU A CA 1
ATOM 1495 C C . LEU A 1 187 ? -2.701 18.404 20.069 1.00 43.38 187 LEU A C 1
ATOM 1497 O O . LEU A 1 187 ? -2.796 19.346 19.282 1.00 43.38 187 LEU A O 1
ATOM 1501 N N . ALA A 1 188 ? -3.226 17.209 19.778 1.00 42.91 188 ALA A N 1
ATOM 1502 C CA . ALA A 1 188 ? -3.939 16.953 18.523 1.00 42.91 188 ALA A CA 1
ATOM 1503 C C . ALA A 1 188 ? -5.206 17.831 18.383 1.00 42.91 188 ALA A C 1
ATOM 1505 O O . ALA A 1 188 ? -5.584 18.206 17.265 1.00 42.91 188 ALA A O 1
ATOM 1506 N N . SER A 1 189 ? -5.790 18.246 19.515 1.00 45.03 189 SER A N 1
ATOM 1507 C CA . SER A 1 189 ? -6.932 19.166 19.614 1.00 45.03 189 SER A CA 1
ATOM 1508 C C . SER A 1 189 ? -6.565 20.641 19.863 1.00 45.03 189 SER A C 1
ATOM 1510 O O . SER A 1 189 ? -7.466 21.477 19.880 1.00 45.03 189 SER A O 1
ATOM 1512 N N . GLY A 1 190 ? -5.280 20.987 20.043 1.00 45.41 190 GLY A N 1
ATOM 1513 C CA . GLY A 1 190 ? -4.811 22.326 20.443 1.00 45.41 190 GLY A CA 1
ATOM 1514 C C . GLY A 1 190 ? -3.758 22.947 19.513 1.00 45.41 190 GLY A C 1
ATOM 1515 O O . GLY A 1 190 ? -3.257 22.309 18.584 1.00 45.41 190 GLY A O 1
ATOM 1516 N N . GLU A 1 191 ? -3.457 24.233 19.719 1.00 46.38 191 GLU A N 1
ATOM 1517 C CA . GLU A 1 191 ? -2.298 24.905 19.111 1.00 46.38 191 GLU A CA 1
ATOM 1518 C C . GLU A 1 191 ? -0.997 24.239 19.592 1.00 46.38 191 GLU A C 1
ATOM 1520 O O . GLU A 1 191 ? -0.907 23.801 20.738 1.00 46.38 191 GLU A O 1
ATOM 1525 N N . TRP A 1 192 ? 0.004 24.128 18.712 1.00 49.28 192 TRP A N 1
ATOM 1526 C CA . TRP A 1 192 ? 1.290 23.516 19.057 1.00 49.28 192 TRP A CA 1
ATOM 1527 C C . TRP A 1 192 ? 2.004 24.303 20.175 1.00 49.28 192 TRP A C 1
ATOM 1529 O O . TRP A 1 192 ? 1.807 25.516 20.282 1.00 49.28 192 TRP A O 1
ATOM 1539 N N . PRO A 1 193 ? 2.883 23.658 20.973 1.00 44.41 193 PRO A N 1
ATOM 1540 C CA . PRO A 1 193 ? 3.557 24.290 22.116 1.00 44.41 193 PRO A CA 1
ATOM 1541 C C . PRO A 1 193 ? 4.397 25.523 21.764 1.00 44.41 193 PRO A C 1
ATOM 1543 O O . PRO A 1 193 ? 4.702 26.328 22.638 1.00 44.41 193 PRO A O 1
ATOM 1546 N N . ASP A 1 194 ? 4.791 25.669 20.498 1.00 51.12 194 ASP A N 1
ATOM 1547 C CA . ASP A 1 194 ? 5.598 26.786 20.008 1.00 51.12 194 ASP A CA 1
ATOM 1548 C C . ASP A 1 194 ? 4.764 27.986 19.522 1.00 51.12 194 ASP A C 1
ATOM 1550 O O . ASP A 1 194 ? 5.324 28.967 19.032 1.00 51.12 194 ASP A O 1
ATOM 1554 N N . GLY A 1 195 ? 3.430 27.926 19.634 1.00 47.44 195 GLY A N 1
ATOM 1555 C CA . GLY A 1 195 ? 2.527 28.978 19.160 1.00 47.44 195 GLY A CA 1
ATOM 1556 C C . GLY A 1 195 ? 2.548 29.165 17.640 1.00 47.44 195 GLY A C 1
ATOM 1557 O O . GLY A 1 195 ? 1.954 30.116 17.118 1.00 47.44 195 GLY A O 1
ATOM 1558 N N . SER A 1 196 ? 3.219 28.275 16.896 1.00 51.59 196 SER A N 1
ATOM 1559 C CA . SER A 1 196 ? 3.170 28.293 15.448 1.00 51.59 196 SER A CA 1
ATOM 1560 C C . SER A 1 196 ? 1.797 27.784 15.018 1.00 51.59 196 SER A C 1
ATOM 1562 O O . SER A 1 196 ? 1.432 26.610 15.115 1.00 51.59 196 SER A O 1
ATOM 1564 N N . ASN A 1 197 ? 0.976 28.717 14.540 1.00 42.88 197 ASN A N 1
ATOM 1565 C CA . ASN A 1 197 ? -0.210 28.362 13.782 1.00 42.88 197 ASN A CA 1
ATOM 1566 C C . ASN A 1 197 ? 0.233 27.411 12.673 1.00 42.88 197 ASN A C 1
ATOM 1568 O O . ASN A 1 197 ? 1.102 27.789 11.888 1.00 42.88 197 ASN A O 1
ATOM 1572 N N . GLY A 1 198 ? -0.345 26.205 12.634 1.00 45.59 198 GLY A N 1
ATOM 1573 C CA . GLY A 1 198 ? -0.052 25.117 11.696 1.00 45.59 198 GLY A CA 1
ATOM 1574 C C . GLY A 1 198 ? -0.232 25.519 10.230 1.00 45.59 198 GLY A C 1
ATOM 1575 O O . GLY A 1 198 ? -1.150 25.068 9.550 1.00 45.59 198 GLY A O 1
ATOM 1576 N N . ARG A 1 199 ? 0.660 26.384 9.747 1.00 41.41 199 ARG A N 1
ATOM 1577 C CA . ARG A 1 199 ? 0.697 26.976 8.411 1.00 41.41 199 ARG A CA 1
ATOM 1578 C C . ARG A 1 199 ? 1.224 26.012 7.373 1.00 41.41 199 ARG A C 1
ATOM 1580 O O . ARG A 1 199 ? 1.278 26.387 6.210 1.00 41.41 199 ARG A O 1
ATOM 1587 N N . ASN A 1 200 ? 1.598 24.798 7.763 1.00 47.38 200 ASN A N 1
ATOM 1588 C CA . ASN A 1 200 ? 1.868 23.768 6.791 1.00 47.38 200 ASN A CA 1
ATOM 1589 C C . ASN A 1 200 ? 0.558 23.012 6.487 1.00 47.38 200 ASN A C 1
ATOM 1591 O O . ASN A 1 200 ? 0.145 22.161 7.282 1.00 47.38 200 ASN A O 1
ATOM 1595 N N . PRO A 1 201 ? -0.139 23.332 5.377 1.00 47.12 201 PRO A N 1
ATOM 1596 C CA . PRO A 1 201 ? -1.397 22.685 5.010 1.00 47.12 201 PRO A CA 1
ATOM 1597 C C . PRO A 1 201 ? -1.252 21.172 4.821 1.00 47.12 201 PRO A C 1
ATOM 1599 O O . PRO A 1 201 ? -2.237 20.459 4.997 1.00 47.12 201 PRO A O 1
ATOM 1602 N N . LEU A 1 202 ? -0.038 20.678 4.545 1.00 46.78 202 LEU A N 1
ATOM 1603 C CA . LEU A 1 202 ? 0.267 19.250 4.562 1.00 46.78 202 LEU A CA 1
ATOM 1604 C C . LEU A 1 202 ? 0.051 18.687 5.973 1.00 46.78 202 LEU A C 1
ATOM 1606 O O . LEU A 1 202 ? -0.803 17.832 6.167 1.00 46.78 202 LEU A O 1
ATOM 1610 N N . PHE A 1 203 ? 0.691 19.246 7.001 1.00 50.44 203 PHE A N 1
ATOM 1611 C CA . PHE A 1 203 ? 0.551 18.756 8.382 1.00 50.44 203 PHE A CA 1
ATOM 1612 C C . PHE A 1 203 ? -0.882 18.807 8.918 1.00 50.44 203 PHE A C 1
ATOM 1614 O O . PHE A 1 203 ? -1.268 17.949 9.708 1.00 50.44 203 PHE A O 1
ATOM 1621 N N . LYS A 1 204 ? -1.701 19.772 8.479 1.00 52.31 204 LYS A N 1
ATOM 1622 C CA . LYS A 1 204 ? -3.118 19.828 8.870 1.00 52.31 204 LYS A CA 1
ATOM 1623 C C . LYS A 1 204 ? -3.921 18.642 8.316 1.00 52.31 204 LYS A C 1
ATOM 1625 O O . LYS A 1 204 ? -4.815 18.167 9.008 1.00 52.31 204 LYS A O 1
ATOM 1630 N N . ARG A 1 205 ? -3.581 18.142 7.120 1.00 53.53 205 ARG A N 1
ATOM 1631 C CA . ARG A 1 205 ? -4.182 16.929 6.528 1.00 53.53 205 ARG A CA 1
ATOM 1632 C C . ARG A 1 205 ? -3.737 15.649 7.241 1.00 53.53 205 ARG A C 1
ATOM 1634 O O . ARG A 1 205 ? -4.521 14.714 7.350 1.00 53.53 205 ARG A O 1
ATOM 1641 N N . PHE A 1 206 ? -2.522 15.641 7.788 1.00 61.53 206 PHE A N 1
ATOM 1642 C CA . PHE A 1 206 ? -1.889 14.457 8.384 1.00 61.53 206 PHE A CA 1
ATOM 1643 C C . PHE A 1 206 ? -2.095 14.283 9.890 1.00 61.53 206 PHE A C 1
ATOM 1645 O O . PHE A 1 206 ? -1.686 13.262 10.439 1.00 61.53 206 PHE A O 1
ATOM 1652 N N . ARG A 1 207 ? -2.757 15.241 10.558 1.00 60.62 207 ARG A N 1
ATOM 1653 C CA . ARG A 1 207 ? -2.991 15.213 12.014 1.00 60.62 207 ARG A CA 1
ATOM 1654 C C . ARG A 1 207 ? -3.636 13.926 12.512 1.00 60.62 207 ARG A C 1
ATOM 1656 O O . ARG A 1 207 ? -3.267 13.476 13.587 1.00 60.62 207 ARG A O 1
ATOM 1663 N N . ALA A 1 208 ? -4.558 13.351 11.741 1.00 60.78 208 ALA A N 1
ATOM 1664 C CA . ALA A 1 208 ? -5.215 12.100 12.100 1.00 60.78 208 ALA A CA 1
ATOM 1665 C C . ALA A 1 208 ? -4.169 11.003 12.374 1.00 60.78 208 ALA A C 1
ATOM 1667 O O . ALA A 1 208 ? -4.075 10.468 13.466 1.00 60.78 208 ALA A O 1
ATOM 1668 N N . HIS A 1 209 ? -3.252 10.759 11.443 1.00 68.25 209 HIS A N 1
ATOM 1669 C CA . HIS A 1 209 ? -2.297 9.651 11.565 1.00 68.25 209 HIS A CA 1
ATOM 1670 C C . HIS A 1 209 ? -1.136 9.926 12.538 1.00 68.25 209 HIS A C 1
ATOM 1672 O O . HIS A 1 209 ? -0.378 9.014 12.869 1.00 68.25 209 HIS A O 1
ATOM 1678 N N . ALA A 1 210 ? -0.994 11.168 13.005 1.00 69.00 210 ALA A N 1
ATOM 1679 C CA . ALA A 1 210 ? 0.110 11.606 13.852 1.00 69.00 210 ALA A CA 1
ATOM 1680 C C . ALA A 1 210 ? -0.037 11.215 15.331 1.00 69.00 210 ALA A C 1
ATOM 1682 O O . ALA A 1 210 ? 0.890 11.443 16.092 1.00 69.00 210 ALA A O 1
ATOM 1683 N N . ASN A 1 211 ? -1.159 10.640 15.771 1.00 77.31 211 ASN A N 1
ATOM 1684 C CA . ASN A 1 211 ? -1.252 10.060 17.120 1.00 77.31 211 ASN A CA 1
ATOM 1685 C C . ASN A 1 211 ? -0.712 8.617 17.182 1.00 77.31 211 ASN A C 1
ATOM 1687 O O . ASN A 1 211 ? -0.689 8.006 18.249 1.00 77.31 211 ASN A O 1
ATOM 1691 N N . GLY A 1 212 ? -0.314 8.052 16.037 1.00 84.69 212 GLY A N 1
ATOM 1692 C CA . GLY A 1 212 ? 0.157 6.679 15.921 1.00 84.69 212 GLY A CA 1
ATOM 1693 C C . GLY A 1 212 ? -0.918 5.606 16.121 1.00 84.69 212 GLY A C 1
ATOM 1694 O O . GLY A 1 212 ? -0.574 4.432 16.181 1.00 84.69 212 GLY A O 1
ATOM 1695 N N . LEU A 1 213 ? -2.201 5.950 16.222 1.00 90.06 213 LEU A N 1
ATOM 1696 C CA . LEU A 1 213 ? -3.293 5.004 16.471 1.00 90.06 213 LEU A CA 1
ATOM 1697 C C . LEU A 1 213 ? -3.982 4.618 15.165 1.00 90.06 213 LEU A C 1
ATOM 1699 O O . LEU A 1 213 ? -5.103 5.036 14.864 1.00 90.06 213 LEU A O 1
ATOM 1703 N N . TRP A 1 214 ? -3.276 3.823 14.369 1.00 91.38 214 TRP A N 1
ATOM 1704 C CA . TRP A 1 214 ? -3.766 3.347 13.087 1.00 91.38 214 TRP A CA 1
ATOM 1705 C C . TRP A 1 214 ? -3.298 1.923 12.779 1.00 91.38 214 TRP A C 1
ATOM 1707 O O . TRP A 1 214 ? -2.283 1.457 13.297 1.00 91.38 214 TRP A O 1
ATOM 1717 N N . LEU A 1 215 ? -4.082 1.231 11.955 1.00 93.62 215 LEU A N 1
ATOM 1718 C CA . LEU A 1 215 ? -3.835 -0.115 11.448 1.00 93.62 215 LEU A CA 1
ATOM 1719 C C . LEU A 1 215 ? -3.951 -0.101 9.928 1.00 93.62 215 LEU A C 1
ATOM 1721 O O . LEU A 1 215 ? -4.723 0.683 9.372 1.00 93.62 215 LEU A O 1
ATOM 1725 N N . ARG A 1 216 ? -3.235 -1.000 9.260 1.00 92.50 216 ARG A N 1
ATOM 1726 C CA . ARG A 1 216 ? -3.317 -1.144 7.804 1.00 92.50 216 ARG A CA 1
ATOM 1727 C C . ARG A 1 216 ? -3.199 -2.591 7.354 1.00 92.50 216 ARG A C 1
ATOM 1729 O O . ARG A 1 216 ? -2.659 -3.419 8.082 1.00 92.50 216 ARG A O 1
ATOM 1736 N N . THR A 1 217 ? -3.626 -2.876 6.131 1.00 90.19 217 THR A N 1
ATOM 1737 C CA . THR A 1 217 ? -3.192 -4.071 5.394 1.00 90.19 217 THR A CA 1
ATOM 1738 C C . THR A 1 217 ? -3.050 -3.721 3.908 1.00 90.19 217 THR A C 1
ATOM 1740 O O . THR A 1 217 ? -3.967 -3.115 3.350 1.00 90.19 217 THR A O 1
ATOM 1743 N N . PRO A 1 218 ? -1.894 -3.987 3.270 1.00 74.00 218 PRO A N 1
ATOM 1744 C CA . PRO A 1 218 ? -1.676 -3.668 1.856 1.00 74.00 218 PRO A CA 1
ATOM 1745 C C . PRO A 1 218 ? -2.420 -4.608 0.905 1.00 74.00 218 PRO A C 1
ATOM 1747 O O . PRO A 1 218 ? -2.772 -4.193 -0.196 1.00 74.00 218 PRO A O 1
ATOM 1750 N N . ASP A 1 219 ? -2.645 -5.861 1.300 1.00 79.00 219 ASP A N 1
ATOM 1751 C CA . ASP A 1 219 ? -3.236 -6.866 0.433 1.00 79.00 219 ASP A CA 1
ATOM 1752 C C . ASP A 1 219 ? -4.003 -7.946 1.193 1.00 79.00 219 ASP A C 1
ATOM 1754 O O . ASP A 1 219 ? -3.447 -8.835 1.825 1.00 79.00 219 ASP A O 1
ATOM 1758 N N . GLU A 1 220 ? -5.322 -7.887 1.071 1.00 84.94 220 GLU A N 1
ATOM 1759 C CA . GLU A 1 220 ? -6.239 -8.798 1.740 1.00 84.94 220 GLU A CA 1
ATOM 1760 C C . GLU A 1 220 ? -7.269 -9.328 0.735 1.00 84.94 220 GLU A C 1
ATOM 1762 O O . GLU A 1 220 ? -7.869 -8.514 0.019 1.00 84.94 220 GLU A O 1
ATOM 1767 N N . PRO A 1 221 ? -7.527 -10.651 0.671 1.00 88.75 221 PRO A N 1
ATOM 1768 C CA . PRO A 1 221 ? -8.668 -11.192 -0.059 1.00 88.75 221 PRO A CA 1
ATOM 1769 C C . PRO A 1 221 ? -9.950 -10.449 0.309 1.00 88.75 221 PRO A C 1
ATOM 1771 O O . PRO A 1 221 ? -10.342 -10.370 1.472 1.00 88.75 221 PRO A O 1
ATOM 1774 N N . PHE A 1 222 ? -10.605 -9.862 -0.686 1.00 88.62 222 PHE A N 1
ATOM 1775 C CA . PHE A 1 222 ? -11.777 -9.052 -0.423 1.00 88.62 222 PHE A CA 1
ATOM 1776 C C . PHE A 1 222 ? -12.981 -9.940 -0.123 1.00 88.62 222 PHE A C 1
ATOM 1778 O O . PHE A 1 222 ? -13.327 -10.842 -0.888 1.00 88.62 222 PHE A O 1
ATOM 1785 N N . HIS A 1 223 ? -13.642 -9.643 0.991 1.00 89.44 223 HIS A N 1
ATOM 1786 C CA . HIS A 1 223 ? -14.882 -10.277 1.411 1.00 89.44 223 HIS A CA 1
ATOM 1787 C C . HIS A 1 223 ? -16.017 -9.250 1.345 1.00 89.44 223 HIS A C 1
ATOM 1789 O O . HIS A 1 223 ? -16.273 -8.592 2.351 1.00 89.44 223 HIS A O 1
ATOM 1795 N N . PRO A 1 224 ? -16.730 -9.117 0.207 1.00 89.44 224 PRO A N 1
ATOM 1796 C CA . PRO A 1 224 ? -17.723 -8.060 0.007 1.00 89.44 224 PRO A CA 1
ATOM 1797 C C . PRO A 1 224 ? -18.762 -7.867 1.126 1.00 89.44 224 PRO A C 1
ATOM 1799 O O . PRO A 1 224 ? -19.054 -6.710 1.428 1.00 89.44 224 PRO A O 1
ATOM 1802 N N . PRO A 1 225 ? -19.263 -8.921 1.814 1.00 93.88 225 PRO A N 1
ATOM 1803 C CA . PRO A 1 225 ? -20.229 -8.746 2.903 1.00 93.88 225 PRO A CA 1
ATOM 1804 C C . PRO A 1 225 ? -19.732 -7.882 4.072 1.00 93.88 225 PRO A C 1
ATOM 1806 O O . PRO A 1 225 ? -20.540 -7.398 4.861 1.00 93.88 225 PRO A O 1
ATOM 1809 N N . VAL A 1 226 ? -18.419 -7.650 4.192 1.00 93.62 226 VAL A N 1
ATOM 1810 C CA . VAL A 1 226 ? -17.876 -6.727 5.193 1.00 93.62 226 VAL A CA 1
ATOM 1811 C C . VAL A 1 226 ? -18.342 -5.287 4.960 1.00 93.62 226 VAL A C 1
ATOM 1813 O O . VAL A 1 226 ? -18.529 -4.549 5.922 1.00 93.62 226 VAL A O 1
ATOM 1816 N N . ILE A 1 227 ? -18.570 -4.879 3.706 1.00 94.69 227 ILE A N 1
ATOM 1817 C CA . ILE A 1 227 ? -19.061 -3.533 3.382 1.00 94.69 227 ILE A CA 1
ATOM 1818 C C . ILE A 1 227 ? -20.507 -3.372 3.8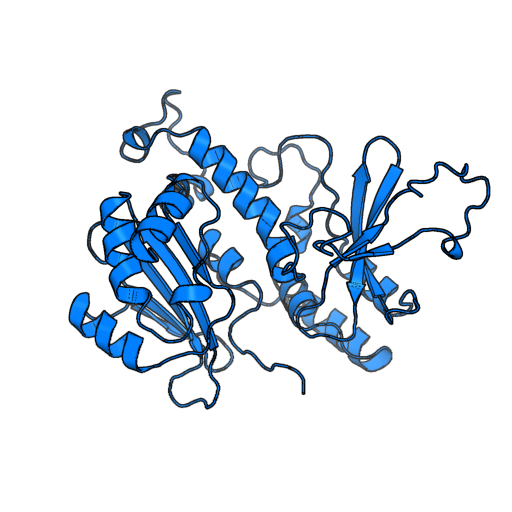40 1.00 94.69 227 ILE A C 1
ATOM 1820 O O . ILE A 1 227 ? -20.833 -2.349 4.441 1.00 94.69 227 ILE A O 1
ATOM 1824 N N . ASP A 1 228 ? -21.344 -4.387 3.621 1.00 94.81 228 ASP A N 1
ATOM 1825 C CA . ASP A 1 228 ? -22.731 -4.391 4.093 1.00 94.81 228 ASP A CA 1
ATOM 1826 C C . ASP A 1 228 ? -22.765 -4.340 5.625 1.00 94.81 228 ASP A C 1
ATOM 1828 O O . ASP A 1 228 ? -23.437 -3.490 6.205 1.00 94.81 228 ASP A O 1
ATOM 1832 N N . TYR A 1 229 ? -21.941 -5.159 6.286 1.00 96.06 229 TYR A N 1
ATOM 1833 C CA . TYR A 1 229 ? -21.815 -5.150 7.742 1.00 96.06 229 TYR A CA 1
ATOM 1834 C C . TYR A 1 229 ? -21.373 -3.786 8.290 1.00 96.06 229 TYR A C 1
ATOM 1836 O O . TYR A 1 229 ? -21.978 -3.261 9.223 1.00 96.06 229 TYR A O 1
ATOM 1844 N N . LEU A 1 230 ? -20.336 -3.172 7.714 1.00 96.12 230 LEU A N 1
ATOM 1845 C CA . LEU A 1 230 ? -19.871 -1.851 8.146 1.00 96.12 230 LEU A CA 1
ATOM 1846 C C . LEU A 1 230 ? -20.906 -0.760 7.854 1.00 96.12 230 LEU A C 1
ATOM 1848 O O . LEU A 1 230 ? -21.045 0.166 8.651 1.00 96.12 230 LEU A O 1
ATOM 1852 N N . THR A 1 231 ? -21.667 -0.895 6.767 1.00 96.19 231 THR A N 1
ATOM 1853 C CA . THR A 1 231 ? -22.805 -0.019 6.458 1.00 96.19 231 THR A CA 1
ATOM 1854 C C . THR A 1 231 ? -23.899 -0.131 7.517 1.00 96.19 231 THR A C 1
ATOM 1856 O O . THR A 1 231 ? -24.423 0.885 7.966 1.00 96.19 231 THR A O 1
ATOM 1859 N N . GLU A 1 232 ? -24.204 -1.339 7.991 1.00 96.62 232 GLU A N 1
ATOM 1860 C CA . GLU A 1 232 ? -25.145 -1.543 9.097 1.00 96.62 232 GLU A CA 1
ATOM 1861 C C . GLU A 1 232 ? -24.636 -0.943 10.417 1.00 96.62 232 GLU A C 1
ATOM 1863 O O . GLU A 1 232 ? -25.418 -0.355 11.165 1.00 96.62 232 GLU A O 1
ATOM 1868 N N . GLN A 1 233 ? -23.335 -1.063 10.709 1.00 96.12 233 GLN A N 1
ATOM 1869 C CA . GLN A 1 233 ? -22.746 -0.544 11.952 1.00 96.12 233 GLN A CA 1
ATOM 1870 C C . GLN A 1 233 ? -22.587 0.982 11.958 1.00 96.12 233 GLN A C 1
ATOM 1872 O O . GLN A 1 233 ? -22.763 1.618 12.999 1.00 96.12 233 GLN A O 1
ATOM 1877 N N . PHE A 1 234 ? -22.219 1.580 10.822 1.00 96.56 234 PHE A N 1
ATOM 1878 C CA . PHE A 1 234 ? -21.739 2.965 10.757 1.00 96.56 234 PHE A CA 1
ATOM 1879 C C . PHE A 1 234 ? -22.533 3.870 9.809 1.00 96.56 234 PHE A C 1
ATOM 1881 O O . PHE A 1 234 ? -22.263 5.071 9.752 1.00 96.56 234 PHE A O 1
ATOM 1888 N N . GLY A 1 235 ? -23.521 3.327 9.100 1.00 95.62 235 GLY A N 1
ATOM 1889 C CA . GLY A 1 235 ? -24.239 4.013 8.031 1.00 95.62 235 GLY A CA 1
ATOM 1890 C C . GLY A 1 235 ? -23.500 3.964 6.692 1.00 95.62 235 GLY A C 1
ATOM 1891 O O . GLY A 1 235 ? -22.421 3.386 6.568 1.00 95.62 235 GLY A O 1
ATOM 1892 N N . GLU A 1 236 ? -24.096 4.587 5.674 1.00 94.75 236 GLU A N 1
ATOM 1893 C CA . GLU A 1 236 ? -23.547 4.605 4.313 1.00 94.75 236 GLU A CA 1
ATOM 1894 C C . GLU A 1 236 ? -22.132 5.192 4.262 1.00 94.75 236 GLU A C 1
ATOM 1896 O O . GLU A 1 236 ? -21.867 6.302 4.735 1.00 94.75 236 GLU A O 1
ATOM 1901 N N . SER A 1 237 ? -21.225 4.452 3.627 1.00 94.50 237 SER A N 1
ATOM 1902 C CA . SER A 1 237 ? -19.880 4.930 3.318 1.00 94.50 237 SER A CA 1
ATOM 1903 C C . SER A 1 237 ? -19.910 6.047 2.273 1.00 94.50 237 SER A C 1
ATOM 1905 O O . SER A 1 237 ? -20.691 5.992 1.320 1.00 94.50 237 SER A O 1
ATOM 1907 N N . GLU A 1 238 ? -18.946 6.963 2.336 1.00 94.50 238 GLU A N 1
ATOM 1908 C CA . GLU A 1 238 ? -18.549 7.719 1.146 1.00 94.50 238 GLU A CA 1
ATOM 1909 C C . GLU A 1 238 ? -17.856 6.765 0.165 1.00 94.50 238 GLU A C 1
ATOM 1911 O O . GLU A 1 238 ? -16.909 6.074 0.546 1.00 94.50 238 GLU A O 1
ATOM 1916 N N . ARG A 1 239 ? -18.328 6.723 -1.085 1.00 94.00 239 ARG A N 1
ATOM 1917 C CA . ARG A 1 239 ? -17.777 5.862 -2.137 1.00 94.00 239 ARG A CA 1
ATOM 1918 C C . ARG A 1 239 ? -17.075 6.712 -3.185 1.00 94.00 239 ARG A C 1
ATOM 1920 O O . ARG A 1 239 ? -17.704 7.574 -3.798 1.00 94.00 239 ARG A O 1
ATOM 1927 N N . THR A 1 240 ? -15.802 6.424 -3.421 1.00 89.88 240 THR A N 1
ATOM 1928 C CA . THR A 1 240 ? -14.989 7.087 -4.443 1.00 89.88 240 THR A CA 1
ATOM 1929 C C . THR A 1 240 ? -14.567 6.059 -5.491 1.00 89.88 240 THR A C 1
ATOM 1931 O O . THR A 1 240 ? -13.678 5.249 -5.212 1.00 89.88 240 THR A O 1
ATOM 1934 N N . PRO A 1 241 ? -15.191 6.066 -6.686 1.00 87.94 241 PRO A N 1
ATOM 1935 C CA . PRO A 1 241 ? -14.791 5.196 -7.782 1.00 87.94 241 PRO A CA 1
ATOM 1936 C C . PRO A 1 241 ? -13.361 5.487 -8.232 1.00 87.94 241 PRO A C 1
ATOM 1938 O O . PRO A 1 241 ? -12.900 6.633 -8.240 1.00 87.94 241 PRO A O 1
ATOM 1941 N N . ARG A 1 242 ? -12.671 4.432 -8.641 1.00 82.50 242 ARG A N 1
ATOM 1942 C CA . ARG A 1 242 ? -11.252 4.420 -8.975 1.00 82.50 242 ARG A CA 1
ATOM 1943 C C . ARG A 1 242 ? -11.069 3.755 -10.345 1.00 82.50 242 ARG A C 1
ATOM 1945 O O . ARG A 1 242 ? -11.975 3.092 -10.857 1.00 82.50 242 ARG A O 1
ATOM 1952 N N . SER A 1 243 ? -9.931 3.982 -10.998 1.00 76.50 243 SER A N 1
ATOM 1953 C CA . SER A 1 243 ? -9.659 3.334 -12.285 1.00 76.50 243 SER A CA 1
ATOM 1954 C C . SER A 1 243 ? -9.604 1.812 -12.113 1.00 76.50 243 SER A C 1
ATOM 1956 O O . SER A 1 243 ? -9.167 1.298 -11.089 1.00 76.50 243 SER A O 1
ATOM 1958 N N . GLY A 1 244 ? -10.069 1.081 -13.129 1.00 81.25 244 GLY A N 1
ATOM 1959 C CA . GLY A 1 244 ? -9.901 -0.370 -13.178 1.00 81.25 244 GLY A CA 1
ATOM 1960 C C . GLY A 1 244 ? -10.863 -1.194 -12.319 1.00 81.25 244 GLY A C 1
ATOM 1961 O O . GLY A 1 244 ? -10.472 -2.286 -11.941 1.00 81.25 244 GLY A O 1
ATOM 1962 N N . HIS A 1 245 ? -12.103 -0.747 -12.074 1.00 88.00 245 HIS A N 1
ATOM 1963 C CA . HIS A 1 245 ? -13.094 -1.466 -11.243 1.00 88.00 245 HIS A CA 1
ATOM 1964 C C . HIS A 1 245 ? -12.647 -1.633 -9.786 1.00 88.00 245 HIS A C 1
ATOM 1966 O O . HIS A 1 245 ? -12.690 -2.725 -9.218 1.00 88.00 245 HIS A O 1
ATOM 1972 N N . VAL A 1 246 ? -12.206 -0.526 -9.202 1.00 89.62 246 VAL A N 1
ATOM 1973 C CA . VAL A 1 246 ? -11.853 -0.417 -7.791 1.00 89.62 246 VAL A CA 1
ATOM 1974 C C . VAL A 1 246 ? -12.680 0.711 -7.200 1.00 89.62 246 VAL A C 1
ATOM 1976 O O . VAL A 1 246 ? -12.886 1.738 -7.849 1.00 89.62 246 VAL A O 1
ATOM 1979 N N . THR A 1 247 ? -13.116 0.545 -5.960 1.00 92.12 247 THR A N 1
ATOM 1980 C CA . THR A 1 247 ? -13.823 1.579 -5.210 1.00 92.12 247 THR A CA 1
ATOM 1981 C C . THR A 1 247 ? -13.183 1.745 -3.837 1.00 92.12 247 THR A C 1
ATOM 1983 O O . THR A 1 247 ? -12.877 0.775 -3.142 1.00 92.12 247 THR A O 1
ATOM 1986 N N . THR A 1 248 ? -12.977 3.001 -3.437 1.00 92.81 248 THR A N 1
ATOM 1987 C CA . THR A 1 248 ? -12.604 3.351 -2.066 1.00 92.81 248 THR A CA 1
ATOM 1988 C C . THR A 1 248 ? -13.870 3.647 -1.263 1.00 92.81 248 THR A C 1
ATOM 1990 O O . THR A 1 248 ? -14.588 4.602 -1.555 1.00 92.81 248 THR A O 1
ATOM 1993 N N . TYR A 1 249 ? -14.117 2.855 -0.226 1.00 94.75 249 TYR A N 1
ATOM 1994 C CA . TYR A 1 249 ? -15.171 3.033 0.767 1.00 94.75 249 TYR A CA 1
ATOM 1995 C C . TYR A 1 249 ? -14.580 3.729 1.992 1.00 94.75 249 TYR A C 1
ATOM 1997 O O . TYR A 1 249 ? -13.618 3.238 2.580 1.00 94.75 249 TYR A O 1
ATOM 2005 N N . THR A 1 250 ? -15.137 4.873 2.391 1.00 94.88 250 THR A N 1
ATOM 2006 C CA . THR A 1 250 ? -14.712 5.595 3.597 1.00 94.88 250 THR A CA 1
ATOM 2007 C C . THR A 1 250 ? -15.864 5.713 4.588 1.00 94.88 250 THR A C 1
ATOM 2009 O O . THR A 1 250 ? -16.835 6.436 4.356 1.00 94.88 250 THR A O 1
ATOM 2012 N N . PHE A 1 251 ? -15.716 5.049 5.731 1.00 96.06 251 PHE A N 1
ATOM 2013 C CA . PHE A 1 251 ? -16.593 5.168 6.890 1.00 96.06 251 PHE A CA 1
ATOM 2014 C C . PHE A 1 251 ? -15.975 6.140 7.898 1.00 96.06 251 PHE A C 1
ATOM 2016 O O . PHE A 1 251 ? -14.778 6.068 8.191 1.00 96.06 251 PHE A O 1
ATOM 2023 N N . ARG A 1 252 ? -16.788 7.046 8.453 1.00 94.75 252 ARG A N 1
ATOM 2024 C CA . ARG A 1 252 ? -16.364 8.031 9.469 1.00 94.75 252 ARG A CA 1
ATOM 2025 C C . ARG A 1 252 ? -17.186 7.910 10.754 1.00 94.75 252 ARG A C 1
ATOM 2027 O O . ARG A 1 252 ? -17.914 8.843 11.100 1.00 94.75 252 ARG A O 1
ATOM 2034 N N . PRO A 1 253 ? -17.120 6.759 11.444 1.00 94.94 253 PRO A N 1
ATOM 2035 C CA . PRO A 1 253 ? -17.736 6.628 12.756 1.00 94.94 253 PRO A CA 1
ATOM 2036 C C . PRO A 1 253 ? -17.130 7.625 13.762 1.00 94.94 253 PRO A C 1
ATOM 2038 O O . PRO A 1 253 ? -15.987 8.063 13.593 1.00 94.94 253 PRO A O 1
ATOM 2041 N N . PRO A 1 254 ? -17.852 7.977 14.840 1.00 92.81 254 PRO A N 1
ATOM 2042 C CA . PRO A 1 254 ? -17.312 8.837 15.888 1.00 92.81 254 PRO A CA 1
ATOM 2043 C C . PRO A 1 254 ? -15.974 8.317 16.438 1.00 92.81 254 PRO A C 1
ATOM 2045 O O . PRO A 1 254 ? -15.857 7.148 16.809 1.00 92.81 254 PRO A O 1
ATOM 2048 N N . GLY A 1 255 ? -14.972 9.196 16.510 1.00 89.75 255 GLY A N 1
ATOM 2049 C CA . GLY A 1 255 ? -13.651 8.878 17.054 1.00 89.75 255 GLY A CA 1
ATOM 2050 C C . GLY A 1 255 ? -12.708 8.138 16.099 1.00 89.75 255 GLY A C 1
ATOM 2051 O O . GLY A 1 255 ? -11.659 7.671 16.546 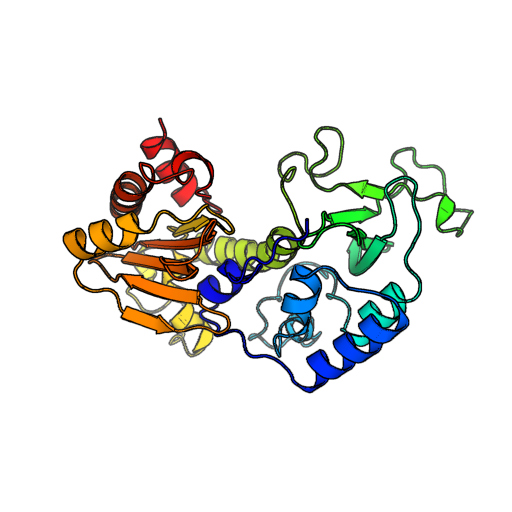1.00 89.75 255 GLY A O 1
ATOM 2052 N N . GLY A 1 256 ? -13.033 8.016 14.804 1.00 92.25 256 GLY A N 1
ATOM 2053 C CA . GLY A 1 256 ? -12.094 7.455 13.835 1.00 92.25 256 GLY A CA 1
ATOM 2054 C C . GLY A 1 256 ? -12.567 7.396 12.382 1.00 92.25 256 GLY A C 1
ATOM 2055 O O . GLY A 1 256 ? -13.507 8.058 11.953 1.00 92.25 256 GLY A O 1
ATOM 2056 N N . THR A 1 257 ? -11.839 6.642 11.569 1.00 93.38 257 THR A N 1
ATOM 2057 C CA . THR A 1 257 ? -12.088 6.453 10.138 1.00 93.38 257 THR A CA 1
ATOM 2058 C C . THR A 1 257 ? -11.644 5.055 9.740 1.00 93.38 257 THR A C 1
ATOM 2060 O O . THR A 1 257 ? -10.555 4.622 10.114 1.00 93.38 257 THR A O 1
ATOM 2063 N N . ILE A 1 258 ? -12.477 4.375 8.958 1.00 95.00 258 ILE A N 1
ATOM 2064 C CA . ILE A 1 258 ? -12.143 3.109 8.305 1.00 95.00 258 ILE A CA 1
ATOM 2065 C C . ILE A 1 258 ? -12.218 3.365 6.807 1.00 95.00 258 ILE A C 1
ATOM 2067 O O . ILE A 1 258 ? -13.261 3.776 6.296 1.00 95.00 258 ILE A O 1
ATOM 2071 N N . ARG A 1 259 ? -11.110 3.148 6.109 1.00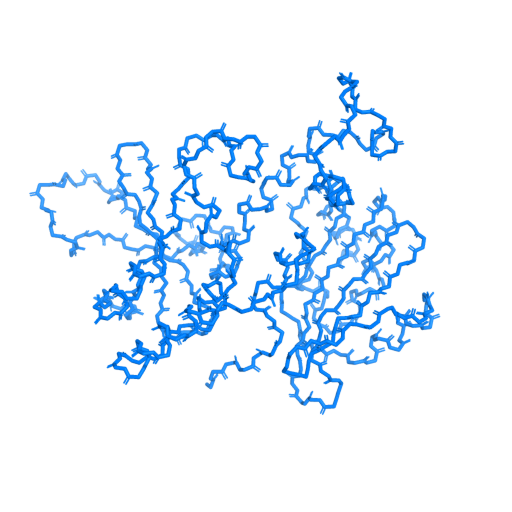 94.06 259 ARG A N 1
ATOM 2072 C CA . ARG A 1 259 ? -11.031 3.236 4.658 1.00 94.06 259 ARG A CA 1
ATOM 2073 C C . ARG A 1 259 ? -10.658 1.882 4.081 1.00 94.06 259 ARG A C 1
ATOM 2075 O O . ARG A 1 259 ? -9.761 1.213 4.588 1.00 94.06 259 ARG A O 1
ATOM 2082 N N . ILE A 1 260 ? -11.362 1.508 3.024 1.00 94.62 260 ILE A N 1
ATOM 2083 C CA . ILE A 1 260 ? -11.197 0.238 2.329 1.00 94.62 260 ILE A CA 1
ATOM 2084 C C . ILE A 1 260 ? -11.126 0.558 0.849 1.00 94.62 260 ILE A C 1
ATOM 2086 O O . ILE A 1 260 ? -12.094 1.065 0.293 1.00 94.62 260 ILE A O 1
ATOM 2090 N N . THR A 1 261 ? -10.004 0.278 0.207 1.00 93.44 261 THR A N 1
ATOM 2091 C CA . THR A 1 261 ? -9.897 0.348 -1.252 1.00 93.44 261 THR A CA 1
ATOM 2092 C C . THR A 1 261 ? -9.931 -1.072 -1.774 1.00 93.44 261 THR A C 1
ATOM 2094 O O . THR A 1 261 ? -9.014 -1.840 -1.499 1.00 93.44 261 THR A O 1
ATOM 2097 N N . ALA A 1 262 ? -10.999 -1.435 -2.474 1.00 93.00 262 ALA A N 1
ATOM 2098 C CA . ALA A 1 262 ? -11.249 -2.810 -2.881 1.00 93.00 262 ALA A CA 1
ATOM 2099 C C . ALA A 1 262 ? -11.678 -2.906 -4.342 1.00 93.00 262 ALA A C 1
ATOM 2101 O O . ALA A 1 262 ? -12.267 -1.973 -4.890 1.00 93.00 262 ALA A O 1
ATOM 2102 N N . ASP A 1 263 ? -11.394 -4.055 -4.946 1.00 91.75 263 ASP A N 1
ATOM 2103 C CA . ASP A 1 263 ? -12.007 -4.458 -6.209 1.00 91.75 263 ASP A CA 1
ATOM 2104 C C . ASP A 1 263 ? -13.544 -4.443 -6.092 1.00 91.75 263 ASP A C 1
ATOM 2106 O O . ASP A 1 263 ? -14.099 -4.695 -5.018 1.00 91.75 263 ASP A O 1
ATOM 2110 N N . GLU A 1 264 ? -14.244 -4.166 -7.196 1.00 88.44 264 GLU A N 1
ATOM 2111 C CA . GLU A 1 264 ? -15.710 -4.243 -7.215 1.00 88.44 264 GLU A CA 1
ATOM 2112 C C . GLU A 1 264 ? -16.206 -5.636 -6.766 1.00 88.44 264 GLU A C 1
ATOM 2114 O O . GLU A 1 264 ? -15.636 -6.650 -7.186 1.00 88.44 264 GLU A O 1
ATOM 2119 N N . PRO A 1 265 ? -17.288 -5.724 -5.962 1.00 86.00 265 PRO A N 1
ATOM 2120 C CA . PRO A 1 265 ? -17.798 -6.981 -5.402 1.00 86.00 265 PRO A CA 1
ATOM 2121 C C . PRO A 1 265 ? -18.084 -8.098 -6.409 1.00 86.00 265 PRO A C 1
ATOM 2123 O O . PRO A 1 265 ? -18.062 -9.275 -6.051 1.00 86.00 265 PRO A O 1
ATOM 2126 N N . GLU A 1 266 ? -18.381 -7.749 -7.663 1.00 85.00 266 GLU A N 1
ATOM 2127 C CA . GLU A 1 266 ? -18.690 -8.719 -8.717 1.00 85.00 266 GLU A CA 1
ATOM 2128 C C . GLU A 1 266 ? -17.445 -9.456 -9.243 1.00 85.00 266 GLU A C 1
ATOM 2130 O O . GLU A 1 266 ? -17.565 -10.435 -9.986 1.00 85.00 266 GLU A O 1
ATOM 2135 N N . LEU A 1 267 ? -16.242 -8.998 -8.884 1.00 84.69 267 LEU A N 1
ATOM 2136 C CA . LEU A 1 267 ? -14.987 -9.555 -9.367 1.00 84.69 267 LEU A CA 1
ATOM 2137 C C . LEU A 1 267 ? -14.548 -10.761 -8.527 1.00 84.69 267 LEU A C 1
ATOM 2139 O O . LEU A 1 267 ? -14.348 -10.693 -7.316 1.00 84.69 267 LEU A O 1
ATOM 2143 N N . THR A 1 268 ? -14.324 -11.893 -9.195 1.00 83.38 268 THR A N 1
ATOM 2144 C CA . THR A 1 268 ? -13.795 -13.102 -8.553 1.00 83.38 268 THR A CA 1
ATOM 2145 C C . THR A 1 268 ? -12.339 -12.916 -8.136 1.00 83.38 268 THR A C 1
ATOM 2147 O O . THR A 1 268 ? -11.516 -12.513 -8.960 1.00 83.38 268 THR A O 1
ATOM 2150 N N . GLY A 1 269 ? -12.009 -13.292 -6.897 1.00 85.12 269 GLY A N 1
ATOM 2151 C CA . GLY A 1 269 ? -10.647 -13.171 -6.367 1.00 85.12 269 GLY A CA 1
ATOM 2152 C C . GLY A 1 269 ? -10.229 -11.725 -6.111 1.00 85.12 269 GLY A C 1
ATOM 2153 O O . GLY A 1 269 ? -9.044 -11.417 -6.224 1.00 85.12 269 GLY A O 1
ATOM 2154 N N . GLY A 1 270 ? -11.202 -10.853 -5.827 1.00 88.31 270 GLY A N 1
ATOM 2155 C CA . GLY A 1 270 ? -10.953 -9.455 -5.515 1.00 88.31 270 GLY A CA 1
ATOM 2156 C C . GLY A 1 270 ? -10.028 -9.283 -4.314 1.00 88.31 270 GLY A C 1
ATOM 2157 O O . GLY A 1 270 ? -9.966 -10.129 -3.419 1.00 88.31 270 GLY A O 1
ATOM 2158 N N . LEU A 1 271 ? -9.308 -8.173 -4.306 1.00 91.06 271 LEU A N 1
ATOM 2159 C CA . LEU A 1 271 ? -8.420 -7.763 -3.233 1.00 91.06 271 LEU A CA 1
ATOM 2160 C C . LEU A 1 271 ? -8.904 -6.462 -2.608 1.00 91.06 271 LEU A C 1
ATOM 2162 O O . LEU A 1 271 ? -9.696 -5.715 -3.183 1.00 91.06 271 LEU A O 1
ATOM 2166 N N . SER A 1 272 ? -8.421 -6.211 -1.402 1.00 92.31 272 SER A N 1
ATOM 2167 C CA . SER A 1 272 ? -8.695 -5.013 -0.632 1.00 92.31 272 SER A CA 1
ATOM 2168 C C . SER A 1 272 ? -7.445 -4.556 0.109 1.00 92.31 272 SER A C 1
ATOM 2170 O O . SER A 1 272 ? -6.656 -5.370 0.584 1.00 92.31 272 SER A O 1
ATOM 2172 N N . ALA A 1 273 ? -7.281 -3.244 0.204 1.00 92.62 273 ALA A N 1
ATOM 2173 C CA . ALA A 1 273 ? -6.336 -2.583 1.086 1.00 92.62 273 ALA A CA 1
ATOM 2174 C C . ALA A 1 273 ? -7.126 -1.828 2.154 1.00 92.62 273 ALA A C 1
ATOM 2176 O O . ALA A 1 273 ? -8.153 -1.209 1.857 1.00 92.62 273 ALA A O 1
ATOM 2177 N N . TRP A 1 274 ? -6.656 -1.892 3.396 1.00 93.88 274 TRP A N 1
ATOM 2178 C CA . TRP A 1 274 ? -7.359 -1.320 4.540 1.00 93.88 274 TRP A CA 1
ATOM 2179 C C . TRP A 1 274 ? -6.502 -0.291 5.240 1.00 93.88 274 TRP A C 1
ATOM 2181 O O . TRP A 1 274 ? -5.310 -0.506 5.455 1.00 93.88 274 TRP A O 1
ATOM 2191 N N . TRP A 1 275 ? -7.155 0.776 5.683 1.00 93.00 275 TRP A N 1
ATOM 2192 C CA . TRP A 1 275 ? -6.571 1.795 6.533 1.00 93.00 275 TRP A CA 1
ATOM 2193 C C . TRP A 1 275 ? -7.562 2.193 7.624 1.00 93.00 275 TRP A C 1
ATOM 2195 O O . TRP A 1 275 ? -8.642 2.717 7.350 1.00 93.00 275 TRP A O 1
ATOM 2205 N N . VAL A 1 276 ? -7.199 1.957 8.879 1.00 94.12 276 VAL A N 1
ATOM 2206 C CA . VAL A 1 276 ? -8.023 2.255 10.053 1.00 94.12 276 VAL A CA 1
ATOM 2207 C C . VAL A 1 276 ? -7.276 3.252 10.911 1.00 94.12 276 VAL A C 1
ATOM 2209 O O . VAL A 1 276 ? -6.118 3.034 11.233 1.00 94.12 276 VAL A O 1
ATOM 2212 N N . HIS A 1 277 ? -7.927 4.334 11.309 1.00 92.12 277 HIS A N 1
ATOM 2213 C CA . HIS A 1 277 ? -7.354 5.335 12.202 1.00 92.12 277 HIS A CA 1
ATOM 2214 C C . HIS A 1 277 ? -8.380 5.727 13.263 1.00 92.12 277 HIS A C 1
ATOM 2216 O O . HIS A 1 277 ? -9.563 5.871 12.952 1.00 92.12 277 HIS A O 1
ATOM 2222 N N . THR A 1 278 ? -7.930 5.964 14.492 1.00 92.69 278 THR A N 1
ATOM 2223 C CA . THR A 1 278 ? -8.798 6.397 15.594 1.00 92.69 278 THR A CA 1
ATOM 2224 C C . THR A 1 278 ? -8.127 7.414 16.499 1.00 92.69 278 THR A C 1
ATOM 2226 O O . THR A 1 278 ? -6.908 7.463 16.591 1.00 92.69 278 THR A O 1
ATOM 2229 N N . GLU A 1 279 ? -8.925 8.156 17.255 1.00 89.81 279 GLU A N 1
ATOM 2230 C CA . GLU A 1 279 ? -8.442 9.158 18.208 1.00 89.81 279 GLU A CA 1
ATOM 2231 C C . GLU A 1 279 ? -7.914 8.546 19.515 1.00 89.81 279 GLU A C 1
ATOM 2233 O O . GLU A 1 279 ? -7.025 9.129 20.134 1.00 89.81 279 GLU A O 1
ATOM 2238 N N . THR A 1 280 ? -8.426 7.374 19.928 1.00 91.25 280 THR A N 1
ATOM 2239 C CA . THR A 1 280 ? -8.056 6.720 21.198 1.00 91.25 280 THR A CA 1
ATOM 2240 C C . THR A 1 280 ? -7.751 5.223 21.036 1.00 91.25 280 THR A C 1
ATOM 2242 O O . THR A 1 280 ? -8.279 4.584 20.121 1.00 91.25 280 THR A O 1
ATOM 2245 N N . PRO A 1 281 ? -6.925 4.624 21.920 1.00 94.50 281 PRO A N 1
ATOM 2246 C CA . PRO A 1 281 ? -6.622 3.192 21.877 1.00 94.50 281 PRO A CA 1
ATOM 2247 C C . PRO A 1 281 ? -7.855 2.291 22.030 1.00 94.50 281 PRO A C 1
ATOM 2249 O O . PRO A 1 281 ? -7.896 1.207 21.454 1.00 94.50 281 PRO A O 1
ATOM 2252 N N . GLU A 1 282 ? -8.854 2.720 22.802 1.00 95.44 282 GLU A N 1
ATOM 2253 C CA . GLU A 1 282 ? -10.107 1.989 23.024 1.00 95.44 282 GLU A CA 1
ATOM 2254 C C . GLU A 1 282 ? -10.919 1.924 21.734 1.00 95.44 282 GLU A C 1
ATOM 2256 O O . GLU A 1 282 ? -11.375 0.851 21.348 1.00 95.44 282 GLU A O 1
ATOM 2261 N N . ARG A 1 283 ? -11.021 3.048 21.014 1.00 95.69 283 ARG A N 1
ATOM 2262 C CA . ARG A 1 283 ? -11.679 3.084 19.704 1.00 95.69 283 ARG A CA 1
ATOM 2263 C C . ARG A 1 283 ? -10.941 2.229 18.686 1.00 95.69 283 ARG A C 1
ATOM 2265 O O . ARG A 1 283 ? -11.589 1.510 17.928 1.00 95.69 283 ARG A O 1
ATOM 2272 N N . LEU A 1 284 ? -9.606 2.243 18.701 1.00 96.50 284 LEU A N 1
ATOM 2273 C CA . LEU A 1 284 ? -8.821 1.361 17.839 1.00 96.50 284 LEU A CA 1
ATOM 2274 C C . LEU A 1 284 ? -9.103 -0.113 18.144 1.00 96.50 284 LEU A C 1
ATOM 2276 O O . LEU A 1 284 ? -9.223 -0.912 17.219 1.00 96.50 284 LEU A O 1
ATOM 2280 N N . ALA A 1 285 ? -9.227 -0.468 19.426 1.00 97.12 285 ALA A N 1
ATOM 2281 C CA . ALA A 1 285 ? -9.530 -1.830 19.856 1.00 97.12 285 ALA A CA 1
ATOM 2282 C C . ALA A 1 285 ? -10.929 -2.267 19.407 1.00 97.12 285 ALA A C 1
ATOM 2284 O O . ALA A 1 285 ? -11.080 -3.370 18.889 1.00 97.12 285 ALA A O 1
ATOM 2285 N N . GLU A 1 286 ? -11.932 -1.397 19.556 1.00 96.81 286 GLU A N 1
ATOM 2286 C CA . GLU A 1 286 ? -13.296 -1.639 19.076 1.00 96.81 286 GLU A CA 1
ATOM 2287 C C . GLU A 1 286 ? -13.317 -1.874 17.560 1.00 96.81 286 GLU A C 1
ATOM 2289 O O . GLU A 1 286 ? -13.868 -2.872 17.101 1.00 96.81 286 GLU A O 1
ATOM 2294 N N . PHE A 1 287 ? -12.668 -1.006 16.774 1.00 97.00 287 PHE A N 1
ATOM 2295 C CA . PHE A 1 287 ? -12.634 -1.164 15.317 1.00 97.00 287 PHE A CA 1
ATOM 2296 C C . PHE A 1 287 ? -11.857 -2.410 14.905 1.00 97.00 287 PHE A C 1
ATOM 2298 O O . PHE A 1 287 ? -12.328 -3.165 14.062 1.00 97.00 287 PHE A O 1
ATOM 2305 N N . ALA A 1 288 ? -10.711 -2.687 15.526 1.00 96.38 288 ALA A N 1
ATOM 2306 C CA . ALA A 1 288 ? -9.966 -3.910 15.259 1.00 96.38 288 ALA A CA 1
ATOM 2307 C C . ALA A 1 288 ? -10.807 -5.160 15.567 1.00 96.38 288 ALA A C 1
ATOM 2309 O O . ALA A 1 288 ? -10.850 -6.073 14.747 1.00 96.38 288 ALA A O 1
ATOM 2310 N N . ALA A 1 289 ? -11.530 -5.190 16.692 1.00 96.44 289 ALA A N 1
ATOM 2311 C CA . ALA A 1 289 ? -12.379 -6.319 17.073 1.00 96.44 289 ALA A CA 1
ATOM 2312 C C . ALA A 1 289 ? -13.528 -6.568 16.080 1.00 96.44 289 ALA A C 1
ATOM 2314 O O . ALA A 1 289 ? -13.894 -7.718 15.849 1.00 96.44 289 ALA A O 1
ATOM 2315 N N . LEU A 1 290 ? -14.061 -5.509 15.460 1.00 95.62 290 LEU A N 1
ATOM 2316 C CA . LEU A 1 290 ? -15.064 -5.614 14.395 1.00 95.62 290 LEU A CA 1
ATOM 2317 C C . LEU A 1 290 ? -14.488 -6.178 13.088 1.00 95.62 290 LEU A C 1
ATOM 2319 O O . LEU A 1 290 ? -15.214 -6.817 12.329 1.00 95.62 290 LEU A O 1
ATOM 2323 N N . LEU A 1 291 ? -13.203 -5.935 12.816 1.00 94.81 291 LEU A N 1
ATOM 2324 C CA . LEU A 1 291 ? -12.555 -6.275 11.547 1.00 94.81 291 LEU A CA 1
ATOM 2325 C C . LEU A 1 291 ? -11.877 -7.649 11.545 1.00 94.81 291 LEU A C 1
ATOM 2327 O O . LEU A 1 291 ? -11.939 -8.348 10.539 1.00 94.81 291 LEU A O 1
ATOM 2331 N N . VAL A 1 292 ? -11.268 -8.075 12.657 1.00 93.88 292 VAL A N 1
ATOM 2332 C CA . VAL A 1 292 ? -10.550 -9.364 12.732 1.00 93.88 292 VAL A CA 1
ATOM 2333 C C . VAL A 1 292 ? -11.365 -10.611 12.345 1.00 93.88 292 VAL A C 1
ATOM 2335 O O . VAL A 1 292 ? -10.737 -11.561 11.885 1.00 93.88 292 VAL A O 1
ATOM 2338 N N . PRO A 1 293 ? -12.708 -10.681 12.477 1.00 93.69 293 PRO A N 1
ATOM 2339 C CA . PRO A 1 293 ? -13.462 -11.856 12.032 1.00 93.69 293 PRO A CA 1
ATOM 2340 C C . PRO A 1 293 ? -13.541 -12.024 10.507 1.00 93.69 293 PRO A C 1
ATOM 2342 O O . PRO A 1 293 ? -14.001 -13.067 10.042 1.00 93.69 293 PRO A O 1
ATOM 2345 N N . TRP A 1 294 ? -13.147 -11.016 9.725 1.00 91.19 294 TRP A N 1
ATOM 2346 C CA . TRP A 1 294 ? -13.333 -11.004 8.277 1.00 91.19 294 TRP A CA 1
ATOM 2347 C C . TRP A 1 294 ? -12.083 -11.482 7.541 1.00 91.19 294 TRP A C 1
ATOM 2349 O O . TRP A 1 294 ? -11.039 -10.835 7.575 1.00 91.19 294 TRP A O 1
ATOM 2359 N N . GLY A 1 295 ? -12.213 -12.606 6.835 1.00 86.50 295 GLY A N 1
ATOM 2360 C CA . GLY A 1 295 ? -11.151 -13.140 5.985 1.00 86.50 295 GLY A CA 1
ATOM 2361 C C . GLY A 1 295 ? -9.881 -13.489 6.748 1.00 86.50 295 GLY A C 1
ATOM 2362 O O . GLY A 1 295 ? -9.920 -14.175 7.770 1.00 86.50 295 GLY A O 1
ATOM 2363 N N . THR A 1 296 ? -8.756 -13.011 6.232 1.00 90.69 296 THR A N 1
ATOM 2364 C CA . THR A 1 296 ? -7.427 -13.105 6.831 1.00 90.69 296 THR A CA 1
ATOM 2365 C C . THR A 1 296 ? -7.016 -11.836 7.585 1.00 90.69 296 THR A C 1
ATOM 2367 O O . THR A 1 296 ? -5.903 -11.797 8.102 1.00 90.69 296 THR A O 1
ATOM 2370 N N . LEU A 1 297 ? -7.904 -10.844 7.777 1.00 91.81 297 LEU A N 1
ATOM 2371 C CA . LEU A 1 297 ? -7.608 -9.618 8.545 1.00 91.81 297 LEU A CA 1
ATOM 2372 C C . LEU A 1 297 ? -7.124 -9.899 9.966 1.00 91.81 297 LEU A C 1
ATOM 2374 O O . LEU A 1 297 ? -6.320 -9.133 10.512 1.00 91.81 297 LEU A O 1
ATOM 2378 N N . ARG A 1 298 ? -7.562 -11.016 10.565 1.00 92.12 298 ARG A N 1
ATOM 2379 C CA . ARG A 1 298 ? -7.015 -11.477 11.843 1.00 92.12 298 ARG A CA 1
ATOM 2380 C C . ARG A 1 298 ? -5.499 -11.554 11.806 1.00 92.12 298 ARG A C 1
ATOM 2382 O O . ARG A 1 298 ? -4.896 -11.141 12.784 1.00 92.12 298 ARG A O 1
ATOM 2389 N N . ASP A 1 299 ? -4.900 -11.994 10.709 1.00 90.00 299 ASP A N 1
ATOM 2390 C CA . ASP A 1 299 ? -3.463 -12.235 10.583 1.00 90.00 299 ASP A CA 1
ATOM 2391 C C . ASP A 1 299 ? -2.758 -11.118 9.800 1.00 90.00 299 ASP A C 1
ATOM 2393 O O . ASP A 1 299 ? -1.624 -10.760 10.121 1.00 90.00 299 ASP A O 1
ATOM 2397 N N . THR A 1 300 ? -3.442 -10.494 8.838 1.00 90.94 300 THR A N 1
ATOM 2398 C CA . THR A 1 300 ? -2.840 -9.521 7.915 1.00 90.94 300 THR A CA 1
ATOM 2399 C C . THR A 1 300 ? -2.879 -8.079 8.407 1.00 90.94 300 THR A C 1
ATOM 2401 O O . THR A 1 300 ? -2.054 -7.286 7.961 1.00 90.94 300 THR A O 1
ATOM 2404 N N . LEU A 1 301 ? -3.758 -7.715 9.356 1.00 92.56 301 LEU A N 1
ATOM 2405 C CA . LEU A 1 301 ? -3.729 -6.372 9.950 1.00 92.56 301 LEU A CA 1
ATOM 2406 C C . LEU A 1 301 ? -2.357 -6.091 10.583 1.00 92.56 301 LEU A C 1
ATOM 2408 O O . LEU A 1 301 ? -1.826 -6.889 11.362 1.00 92.56 301 LEU A O 1
ATOM 2412 N N . ARG A 1 302 ? -1.785 -4.934 10.260 1.00 91.69 302 ARG A N 1
ATOM 2413 C CA . ARG A 1 302 ? -0.474 -4.483 10.731 1.00 91.69 302 ARG A CA 1
ATOM 2414 C C . ARG A 1 302 ? -0.616 -3.231 11.577 1.00 91.69 302 ARG A C 1
ATOM 2416 O O . ARG A 1 302 ? -1.476 -2.387 11.327 1.00 91.69 302 ARG A O 1
ATOM 2423 N N . ALA A 1 303 ? 0.259 -3.132 12.570 1.00 91.12 303 ALA A N 1
ATOM 2424 C CA . ALA A 1 303 ? 0.422 -1.965 13.416 1.00 91.12 303 ALA A CA 1
ATOM 2425 C C . ALA A 1 303 ? 1.888 -1.529 13.375 1.00 91.12 303 ALA A C 1
ATOM 2427 O O . ALA A 1 303 ? 2.767 -2.212 13.914 1.00 91.12 303 ALA A O 1
ATOM 2428 N N . ASP A 1 304 ? 2.150 -0.388 12.746 1.00 84.75 304 ASP A N 1
ATOM 2429 C CA . ASP A 1 304 ? 3.516 0.109 12.583 1.00 84.75 304 ASP A CA 1
ATOM 2430 C C . ASP A 1 304 ? 3.981 0.948 13.781 1.00 84.75 304 ASP A C 1
ATOM 2432 O O . ASP A 1 304 ? 5.167 1.232 13.896 1.00 84.75 304 ASP A O 1
ATOM 2436 N N . THR A 1 305 ? 3.101 1.295 14.728 1.00 85.38 305 THR A N 1
ATOM 2437 C CA . THR A 1 305 ? 3.469 1.994 15.973 1.00 85.38 305 THR A CA 1
ATOM 2438 C C . THR A 1 305 ? 3.366 1.078 17.193 1.00 85.38 305 THR A C 1
ATOM 2440 O O . THR A 1 305 ? 2.601 0.113 17.208 1.00 85.38 305 THR A O 1
ATOM 2443 N N . GLU A 1 306 ? 4.115 1.387 18.254 1.00 86.62 306 GLU A N 1
ATOM 2444 C CA . GLU A 1 306 ? 4.062 0.623 19.507 1.00 86.62 306 GLU A CA 1
ATOM 2445 C C . GLU A 1 306 ? 2.671 0.673 20.162 1.00 86.62 306 GLU A C 1
ATOM 2447 O O . GLU A 1 306 ? 2.142 -0.361 20.571 1.00 86.62 306 GLU A O 1
ATOM 2452 N N . ALA A 1 307 ? 2.038 1.851 20.179 1.00 87.69 307 ALA A N 1
ATOM 2453 C CA . ALA A 1 307 ? 0.703 2.036 20.743 1.00 87.69 307 ALA A CA 1
ATOM 2454 C C . ALA A 1 307 ? -0.357 1.196 20.006 1.00 87.69 307 ALA A C 1
ATOM 2456 O O . ALA A 1 307 ? -1.126 0.469 20.640 1.00 87.69 307 ALA A O 1
ATOM 2457 N N . ALA A 1 308 ? -0.367 1.236 18.669 1.00 92.62 308 ALA A N 1
ATOM 2458 C CA . ALA A 1 308 ? -1.284 0.429 17.869 1.00 92.62 308 ALA A CA 1
ATOM 2459 C C . ALA A 1 308 ? -0.979 -1.074 17.991 1.00 92.62 308 ALA A C 1
ATOM 2461 O O . ALA A 1 308 ? -1.900 -1.890 18.039 1.00 92.62 308 ALA A O 1
ATOM 2462 N N . ARG A 1 309 ? 0.299 -1.458 18.117 1.00 93.62 309 ARG A N 1
ATOM 2463 C CA . ARG A 1 309 ? 0.708 -2.859 18.295 1.00 93.62 309 ARG A CA 1
ATOM 2464 C C . ARG A 1 309 ? 0.184 -3.435 19.605 1.00 93.62 309 ARG A C 1
ATOM 2466 O O . ARG A 1 309 ? -0.354 -4.540 19.601 1.00 93.62 309 ARG A O 1
ATOM 2473 N N . GLY A 1 310 ? 0.264 -2.670 20.695 1.00 93.25 310 GLY A N 1
ATOM 2474 C CA . GLY A 1 310 ? -0.313 -3.057 21.984 1.00 93.25 310 GLY A CA 1
ATOM 2475 C C . GLY A 1 310 ? -1.838 -3.213 21.937 1.00 93.25 310 GLY A C 1
ATOM 2476 O O . GLY A 1 310 ? -2.397 -4.084 22.601 1.00 93.25 310 GLY A O 1
ATOM 2477 N N . VAL A 1 311 ? -2.541 -2.415 21.126 1.00 95.12 311 VAL A N 1
ATOM 2478 C CA . VAL A 1 311 ? -3.978 -2.613 20.870 1.00 95.12 311 VAL A CA 1
ATOM 2479 C C . VAL A 1 311 ? -4.223 -3.907 20.095 1.00 95.12 311 VAL A C 1
ATOM 2481 O O . VAL A 1 311 ? -5.000 -4.747 20.544 1.00 95.12 311 VAL A O 1
ATOM 2484 N N . LEU A 1 312 ? -3.543 -4.091 18.964 1.00 94.94 312 LEU A N 1
ATOM 2485 C CA . LEU A 1 312 ? -3.779 -5.221 18.071 1.00 94.94 312 LEU A CA 1
ATOM 2486 C C . LEU A 1 312 ? -3.476 -6.569 18.743 1.00 94.94 312 LEU A C 1
ATOM 2488 O O . LEU A 1 312 ? -4.231 -7.523 18.572 1.00 94.94 312 LEU A O 1
ATOM 2492 N N . GLN A 1 313 ? -2.421 -6.645 19.560 1.00 94.50 313 GLN A N 1
ATOM 2493 C CA . GLN A 1 313 ? -2.099 -7.844 20.343 1.00 94.50 313 GLN A CA 1
ATOM 2494 C C . GLN A 1 313 ? -3.212 -8.209 21.333 1.00 94.50 313 GLN A C 1
ATOM 2496 O O . GLN A 1 313 ? -3.560 -9.381 21.436 1.00 94.50 313 GLN A O 1
ATOM 2501 N N . ARG A 1 314 ? -3.812 -7.221 22.013 1.00 94.44 314 ARG A N 1
ATOM 2502 C CA . ARG A 1 314 ? -4.930 -7.450 22.949 1.00 94.44 314 ARG A CA 1
ATOM 2503 C C . ARG A 1 314 ? -6.200 -7.939 22.262 1.00 94.44 314 ARG A C 1
ATOM 2505 O O . ARG A 1 314 ? -6.971 -8.649 22.883 1.00 94.44 314 ARG A O 1
ATOM 2512 N N . VAL A 1 315 ? -6.435 -7.524 21.019 1.00 94.69 315 VAL A N 1
ATOM 2513 C CA . VAL A 1 315 ? -7.611 -7.947 20.241 1.00 94.69 315 VAL A CA 1
ATOM 2514 C C . VAL A 1 315 ? -7.417 -9.348 19.647 1.00 94.69 315 VAL A C 1
ATOM 2516 O O . VAL A 1 315 ? -8.387 -10.073 19.444 1.00 94.69 315 VAL A O 1
ATOM 2519 N N . ARG A 1 316 ? -6.169 -9.734 19.352 1.00 92.25 316 ARG A N 1
ATOM 2520 C CA . ARG A 1 316 ? -5.828 -11.045 18.777 1.00 92.25 316 ARG A CA 1
ATOM 2521 C C . ARG A 1 316 ? -5.696 -12.166 19.808 1.00 92.25 316 ARG A C 1
ATOM 2523 O O . ARG A 1 316 ? -5.948 -13.318 19.434 1.00 92.25 316 ARG A O 1
ATOM 2530 N N . GLY A 1 317 ? -5.230 -11.833 21.014 1.00 84.50 317 GLY A N 1
ATOM 2531 C CA . GLY A 1 317 ? -5.054 -12.752 22.145 1.00 84.50 317 GLY A CA 1
ATOM 2532 C C . GLY A 1 317 ? -6.368 -13.100 22.820 1.00 84.50 317 GLY A C 1
ATOM 2533 O O . GLY A 1 317 ? -6.521 -14.287 23.173 1.00 84.50 317 GLY A O 1
#

Sequence (317 aa):
MSRTSRVPYHQNVYDLLQLEPGESPEAARMIAAHEAQHGPLPASVKEWYLVPQAAPLASRTYETNCFWTRSNPPGSALDLKTVLDRAAHPVVTSSGAMIGIMETYVGEWPAWWMVDLGRDNPMIWRLIDDPDGIEPERSDWNFMAWRLIGDPDGIEPERSDWNFSEFVAEPFFEKFRQLSASCPVELASGEWPDGSNGRNPLFKRFRAHANGLWLRTPDEPFHPPVIDYLTEQFGESERTPRSGHVTTYTFRPPGGTIRITADEPELTGGLSAWWVHTETPERLAEFAALLVPWGTLRDTLRADTEAARGVLQRVRG

Secondary structure (DSSP, 8-state):
------S-TTHHHHHHHT---PPPHHHHHHHHHHHHHH-PPPHHHHHHHHSTTTTGGG-----TT-TT-SSS-PPEEPPHHHHHHHHTSPEEETTEEEEEEEEEEETTEEEEEEEESSSSSPBEEEEE--TT--------GGG-EEEEBT-TTSB-GGGTT-BHHHHHHHHHHHHHHHHHHHS-GGGTTS--TT------HHHHHHTTGGGS-EEEEEEEE--THHHHHHHHHH-PPEEEEETTTEEEEEE--TTEEEEEEEE-TTSTT-EEEEEEEESSHHHHHHHHHHHTTSTTHHHH-B--SHHHHHHHHHHH-

pLDDT: mean 76.12, std 18.33, range [31.03, 97.12]